Protein AF-A0A536DEQ5-F1 (afdb_monomer_lite)

Sequence (184 aa):
MQCADVAERLLVDDLRSDPELDQHVADCPRCTHTARKIAHLDAVLGSALVVAPPIELQQRLAQLAVGAARPPSVPWWSRLGQLNLADLLAQRPQMVAAQGIAAVLLALSSWQIFGLLSALHPVVGDVGYAMELVAASPAVVYLGGLQIDLQGLGLWSVVGVFGWLLSEDGLIGRRIASSGLRLP

Structure (mmCIF, N/CA/C/O backbone):
data_AF-A0A536DEQ5-F1
#
_entry.id   AF-A0A536DEQ5-F1
#
loop_
_atom_site.group_PDB
_atom_site.id
_atom_site.type_symbol
_atom_site.label_atom_id
_atom_site.label_alt_id
_atom_site.label_comp_id
_atom_site.label_asym_id
_atom_site.label_entity_id
_atom_site.label_seq_id
_atom_site.pdbx_PDB_ins_code
_atom_site.Cartn_x
_atom_site.Cartn_y
_atom_site.Cartn_z
_atom_site.occupancy
_atom_site.B_iso_or_equiv
_atom_site.auth_seq_id
_atom_site.auth_comp_id
_atom_site.auth_asym_id
_atom_site.auth_atom_id
_atom_site.pdbx_PDB_model_num
ATOM 1 N N . MET A 1 1 ? -17.626 16.508 22.626 1.00 79.69 1 MET A N 1
ATOM 2 C CA . MET A 1 1 ? -18.367 15.231 22.590 1.00 79.69 1 MET A CA 1
ATOM 3 C C . MET A 1 1 ? -19.129 15.071 23.897 1.00 79.69 1 MET A C 1
ATOM 5 O O . MET A 1 1 ? -18.511 15.273 24.942 1.00 79.69 1 MET A O 1
ATOM 9 N N . GLN A 1 2 ? -20.439 14.816 23.878 1.00 92.00 2 GLN A N 1
ATOM 10 C CA . GLN A 1 2 ? -21.191 14.576 25.116 1.00 92.00 2 GLN A CA 1
ATOM 11 C C . GLN A 1 2 ? -21.150 13.080 25.463 1.00 92.00 2 GLN A C 1
ATOM 13 O O . GLN A 1 2 ? -21.054 12.234 24.577 1.00 92.00 2 GLN A O 1
ATOM 18 N N . CYS A 1 3 ? -21.245 12.725 26.750 1.00 93.12 3 CYS A N 1
ATOM 19 C CA . CYS A 1 3 ? -21.207 11.315 27.164 1.00 93.12 3 CYS A CA 1
ATOM 20 C C . CYS A 1 3 ? -22.369 10.479 26.593 1.00 93.12 3 CYS A C 1
ATOM 22 O O . CYS A 1 3 ? -22.244 9.262 26.502 1.00 93.12 3 CYS A O 1
ATOM 24 N N . ALA A 1 4 ? -23.492 11.112 26.232 1.00 91.94 4 ALA A N 1
ATOM 25 C CA . ALA A 1 4 ? -24.613 10.435 25.582 1.00 91.94 4 ALA A CA 1
ATOM 26 C C . ALA A 1 4 ? -24.224 9.932 24.180 1.00 91.94 4 ALA A C 1
ATOM 28 O O . ALA A 1 4 ? -24.423 8.757 23.883 1.00 91.94 4 ALA A O 1
ATOM 29 N N . ASP A 1 5 ? -23.565 10.782 23.387 1.00 91.31 5 ASP A N 1
ATOM 30 C CA . ASP A 1 5 ? -23.103 10.459 22.030 1.00 91.31 5 ASP A CA 1
ATOM 31 C C . ASP A 1 5 ? -22.078 9.311 22.036 1.00 91.31 5 ASP A C 1
ATOM 33 O O . ASP A 1 5 ? -22.061 8.460 21.151 1.00 91.31 5 ASP A O 1
ATOM 37 N N . VAL A 1 6 ? -21.218 9.272 23.062 1.00 90.12 6 VAL A N 1
ATOM 38 C CA . VAL A 1 6 ? -20.193 8.228 23.237 1.00 90.12 6 VAL A CA 1
ATOM 39 C C . VAL A 1 6 ? -20.826 6.862 23.490 1.00 90.12 6 VAL A C 1
ATOM 41 O O . VAL A 1 6 ? -20.356 5.865 22.949 1.00 90.12 6 VAL A O 1
ATOM 44 N N . ALA A 1 7 ? -21.895 6.796 24.287 1.00 88.75 7 ALA A N 1
ATOM 45 C CA . ALA A 1 7 ? -22.574 5.535 24.572 1.00 88.75 7 ALA A CA 1
ATOM 46 C C . ALA A 1 7 ? -23.251 4.950 23.324 1.00 88.75 7 ALA A C 1
ATOM 48 O O . ALA A 1 7 ? -23.192 3.742 23.119 1.00 88.75 7 ALA A O 1
ATOM 49 N N . GLU A 1 8 ? -23.853 5.798 22.487 1.00 90.50 8 GLU A N 1
ATOM 50 C CA . GLU A 1 8 ? -24.451 5.375 21.218 1.00 90.50 8 GLU A CA 1
ATOM 51 C C . GLU A 1 8 ? -23.382 4.884 20.235 1.00 90.50 8 GLU A C 1
ATOM 53 O O . GLU A 1 8 ? -23.521 3.803 19.665 1.00 90.50 8 GLU A O 1
ATOM 58 N N . ARG A 1 9 ? -22.264 5.612 20.108 1.00 89.81 9 ARG A N 1
ATOM 59 C CA . ARG A 1 9 ? -21.145 5.198 19.246 1.00 89.81 9 ARG A CA 1
ATOM 60 C C . ARG A 1 9 ? -20.480 3.896 19.692 1.00 89.81 9 ARG A C 1
ATOM 62 O O . ARG A 1 9 ? -20.099 3.112 18.838 1.00 89.81 9 ARG A O 1
ATOM 69 N N . LEU A 1 10 ? -20.375 3.636 20.997 1.00 88.75 10 LEU A N 1
ATOM 70 C CA . LEU A 1 10 ? -19.819 2.380 21.524 1.00 88.75 10 LEU A CA 1
ATOM 71 C C . LEU A 1 10 ? -20.675 1.141 21.205 1.00 88.75 10 LEU A C 1
ATOM 73 O O . LEU A 1 10 ? -20.186 0.026 21.361 1.00 88.75 10 LEU A O 1
ATOM 77 N N . LEU A 1 11 ? -21.942 1.314 20.813 1.00 88.88 11 LEU A N 1
ATOM 78 C CA . LEU A 1 11 ? -22.844 0.212 20.453 1.00 88.88 11 LEU A CA 1
ATOM 79 C C . LEU A 1 11 ? -22.836 -0.109 18.954 1.00 88.88 11 LEU A C 1
ATOM 81 O O . LEU A 1 11 ? -23.329 -1.164 18.559 1.00 88.88 11 LEU A O 1
ATOM 85 N N . VAL A 1 12 ? -22.314 0.791 18.119 1.00 89.19 12 VAL A N 1
ATOM 86 C CA . VAL A 1 12 ? -22.210 0.582 16.676 1.00 89.19 12 VAL A CA 1
ATOM 87 C C . VAL A 1 12 ? -20.825 0.007 16.393 1.00 89.19 12 VAL A C 1
ATOM 89 O O . VAL A 1 12 ? -19.824 0.701 16.523 1.00 89.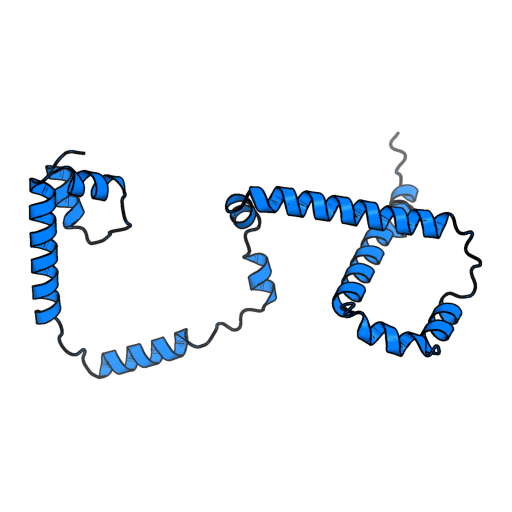19 12 VAL A O 1
ATOM 92 N N . ASP A 1 13 ? -20.781 -1.265 16.000 1.00 66.88 13 ASP A N 1
ATOM 93 C CA . ASP A 1 13 ? -19.567 -2.087 15.820 1.00 66.88 13 ASP A CA 1
ATOM 94 C C . ASP A 1 13 ? -18.646 -1.632 14.659 1.00 66.88 13 ASP A C 1
ATOM 96 O O . ASP A 1 13 ? -17.688 -2.301 14.285 1.00 66.88 13 ASP A O 1
ATOM 100 N N . ASP A 1 14 ? -18.908 -0.459 14.077 1.00 60.09 14 ASP A N 1
ATOM 101 C CA . ASP A 1 14 ? -18.116 0.136 12.998 1.00 60.09 14 ASP A CA 1
ATOM 102 C C . ASP A 1 14 ? -16.961 0.976 13.582 1.00 60.09 14 ASP A C 1
ATOM 104 O O . ASP A 1 14 ? -16.787 2.170 13.320 1.00 60.09 14 ASP A O 1
ATOM 108 N N . LEU A 1 15 ? -16.156 0.333 14.431 1.00 59.16 15 LEU A N 1
ATOM 109 C CA . LEU A 1 15 ? -14.958 0.898 15.053 1.00 59.16 15 LEU A CA 1
ATOM 110 C C . LEU A 1 15 ? -13.794 0.933 14.056 1.00 59.16 15 LEU A C 1
ATOM 112 O O . LEU A 1 15 ? -12.771 0.261 14.200 1.00 59.16 15 LEU A O 1
ATOM 116 N N . ARG A 1 16 ? -13.888 1.824 13.068 1.00 61.22 16 ARG A N 1
ATOM 117 C CA . ARG A 1 16 ? -12.667 2.539 12.683 1.00 61.22 16 ARG A CA 1
ATOM 118 C C . ARG A 1 16 ? -12.234 3.337 13.908 1.00 61.22 16 ARG A C 1
ATOM 120 O O . ARG A 1 16 ? -13.013 4.151 14.387 1.00 61.22 16 ARG A O 1
ATOM 127 N N . SER A 1 17 ? -11.029 3.072 14.413 1.00 76.56 17 SER A N 1
ATOM 128 C CA . SER A 1 17 ? -10.445 3.734 15.584 1.00 76.56 17 SER A CA 1
ATOM 129 C C . SER A 1 17 ? -10.558 5.257 15.456 1.00 76.56 17 SER A C 1
ATOM 131 O O . SER A 1 17 ? -9.793 5.879 14.717 1.00 76.56 17 SER A O 1
ATOM 133 N N . ASP A 1 18 ? -11.555 5.837 16.122 1.00 90.25 18 ASP A N 1
ATOM 134 C CA . ASP A 1 18 ? -11.778 7.277 16.199 1.00 90.25 18 ASP A CA 1
ATOM 135 C C . ASP A 1 18 ? -10.962 7.797 17.395 1.00 90.25 18 ASP A C 1
ATOM 137 O O . ASP A 1 18 ? -11.334 7.537 18.545 1.00 90.25 18 ASP A O 1
ATOM 141 N N . PRO A 1 19 ? -9.839 8.503 17.164 1.00 91.75 19 PRO A N 1
ATOM 142 C CA . PRO A 1 19 ? -8.945 8.916 18.240 1.00 91.75 19 PRO A CA 1
ATOM 143 C C . PRO A 1 19 ? -9.622 9.870 19.236 1.00 91.75 19 PRO A C 1
ATOM 145 O O . PRO A 1 19 ? -9.222 9.918 20.400 1.00 91.75 19 PRO A O 1
ATOM 148 N N . GLU A 1 20 ? -10.658 10.607 18.816 1.00 92.81 20 GLU A N 1
ATOM 149 C CA . GLU A 1 20 ? -11.409 11.499 19.708 1.00 92.81 20 GLU A CA 1
ATOM 150 C C . GLU A 1 20 ? -12.290 10.709 20.687 1.00 92.81 20 GLU A C 1
ATOM 152 O O . GLU A 1 20 ? -12.417 11.082 21.859 1.00 92.81 20 GLU A O 1
ATOM 157 N N . LEU A 1 21 ? -12.867 9.594 20.226 1.00 92.69 21 LEU A N 1
ATOM 158 C CA . LEU A 1 21 ? -13.649 8.683 21.062 1.00 92.69 21 LEU A CA 1
ATOM 159 C C . LEU A 1 21 ? -12.750 8.008 22.103 1.00 92.69 21 LEU A C 1
ATOM 161 O O . LEU A 1 21 ? -13.093 7.992 23.288 1.00 92.69 21 LEU A O 1
ATOM 165 N N . ASP A 1 22 ? -11.588 7.515 21.672 1.00 93.25 22 ASP A N 1
ATOM 166 C CA . ASP A 1 22 ? -10.609 6.863 22.547 1.00 93.25 22 ASP A CA 1
ATOM 167 C C . ASP A 1 22 ? -10.111 7.818 23.639 1.00 93.25 22 ASP A C 1
ATOM 169 O O . ASP A 1 22 ? -10.074 7.455 24.821 1.00 93.25 22 ASP A O 1
ATOM 173 N N . GLN A 1 23 ? -9.807 9.068 23.270 1.00 95.31 23 GLN A N 1
ATOM 174 C CA . GLN A 1 23 ? -9.398 10.092 24.228 1.00 95.31 23 GLN A CA 1
ATOM 175 C C . GLN A 1 23 ? -10.509 10.389 25.248 1.00 95.31 23 GLN A C 1
ATOM 177 O O . GLN A 1 23 ? -10.259 10.404 26.454 1.00 95.31 23 GLN A O 1
ATOM 182 N N . HIS A 1 24 ? -11.761 10.539 24.806 1.00 95.12 24 HIS A N 1
ATOM 183 C CA . HIS A 1 24 ? -12.875 10.787 25.724 1.00 95.12 24 HIS A CA 1
ATOM 184 C C . HIS A 1 24 ? -13.135 9.613 26.682 1.00 95.12 24 HIS A C 1
ATOM 186 O O . HIS A 1 24 ? -13.437 9.823 27.862 1.00 95.12 24 HIS A O 1
ATOM 192 N N . VAL A 1 25 ? -13.036 8.370 26.200 1.00 95.50 25 VAL A N 1
ATOM 193 C CA . VAL A 1 25 ? -13.202 7.167 27.032 1.00 95.50 25 VAL A CA 1
ATOM 194 C C . VAL A 1 25 ? -12.080 7.048 28.067 1.00 95.50 25 VAL A C 1
ATOM 196 O O . VAL A 1 25 ? -12.340 6.554 29.168 1.00 95.50 25 VAL A O 1
ATOM 199 N N . ALA A 1 26 ? -10.870 7.519 27.753 1.00 96.19 26 ALA A N 1
ATOM 200 C CA . ALA A 1 26 ? -9.758 7.584 28.699 1.00 96.19 26 ALA A CA 1
ATOM 201 C C . ALA A 1 26 ? -9.969 8.657 29.782 1.00 96.19 26 ALA A C 1
ATOM 203 O O . ALA A 1 26 ? -9.720 8.394 30.960 1.00 96.19 26 ALA A O 1
ATOM 204 N N . ASP A 1 27 ? -10.483 9.828 29.402 1.00 97.75 27 ASP A N 1
ATOM 205 C CA . ASP A 1 27 ? -10.629 10.975 30.306 1.00 97.75 27 ASP A CA 1
ATOM 206 C C . ASP A 1 27 ? -11.899 10.913 31.182 1.00 97.75 27 ASP A C 1
ATOM 208 O O . ASP A 1 27 ? -11.954 11.517 32.257 1.00 97.75 27 ASP A O 1
ATOM 212 N N . CYS A 1 28 ? -12.941 10.183 30.760 1.00 97.69 28 CYS A N 1
ATOM 213 C CA . CYS A 1 28 ? -14.223 10.119 31.469 1.00 97.69 28 CYS A CA 1
ATOM 214 C C . CYS A 1 28 ? -14.460 8.759 32.166 1.00 97.69 28 CYS A C 1
ATOM 216 O O . CYS A 1 28 ? -14.810 7.782 31.495 1.00 97.69 28 CYS A O 1
ATOM 218 N N . PRO A 1 29 ? -14.439 8.678 33.517 1.00 97.31 29 PRO A N 1
ATOM 219 C CA . PRO A 1 29 ? -14.537 7.403 34.243 1.00 97.31 29 PRO A CA 1
ATOM 220 C C . PRO A 1 29 ? -15.869 6.667 34.025 1.00 97.31 29 PRO A C 1
ATOM 222 O O . PRO A 1 29 ? -15.927 5.434 34.069 1.00 97.31 29 PRO A O 1
ATOM 225 N N . ARG A 1 30 ? -16.957 7.405 33.762 1.00 96.69 30 ARG A N 1
ATOM 226 C CA . ARG A 1 30 ? -18.275 6.823 33.462 1.00 96.69 30 ARG A CA 1
ATOM 227 C C . ARG A 1 30 ? -18.285 6.130 32.095 1.00 96.69 30 ARG A C 1
ATOM 229 O O . ARG A 1 30 ? -18.849 5.039 31.974 1.00 96.69 30 ARG A O 1
ATOM 236 N N . CYS A 1 31 ? -17.641 6.731 31.095 1.00 96.00 31 CYS A N 1
ATOM 237 C CA . CYS A 1 31 ? -17.491 6.145 29.763 1.00 96.00 31 CYS A CA 1
ATOM 238 C C . CYS A 1 31 ? -16.550 4.934 29.811 1.00 96.00 31 CYS A C 1
ATOM 240 O O . CYS A 1 31 ? -16.923 3.876 29.307 1.00 96.00 31 CYS A O 1
ATOM 242 N N . THR A 1 32 ? -15.421 5.018 30.529 1.00 96.44 32 THR A N 1
ATOM 243 C CA . THR A 1 32 ? -14.505 3.877 30.728 1.00 96.44 32 THR A CA 1
ATOM 244 C C . THR A 1 32 ? -15.214 2.666 31.337 1.00 96.44 32 THR A C 1
ATOM 246 O O . THR A 1 32 ? -15.047 1.532 30.889 1.00 96.44 32 THR A O 1
ATOM 249 N N . HIS A 1 33 ? -16.031 2.885 32.369 1.00 96.50 33 HIS A N 1
ATOM 250 C CA . HIS A 1 33 ? -16.774 1.810 33.021 1.00 96.50 33 HIS A CA 1
ATOM 251 C C . HIS A 1 33 ? -17.826 1.181 32.090 1.00 96.50 33 HIS A C 1
ATOM 253 O O . HIS A 1 33 ? -18.015 -0.036 32.105 1.00 96.50 33 HIS A O 1
ATOM 259 N N . THR A 1 34 ? -18.487 1.989 31.258 1.00 94.88 34 THR A N 1
ATOM 260 C CA . THR A 1 34 ? -19.466 1.501 30.272 1.00 94.88 34 THR A CA 1
ATOM 261 C C . THR A 1 34 ? -18.782 0.683 29.176 1.00 94.88 34 THR A C 1
ATOM 263 O O . THR A 1 34 ? -19.208 -0.439 28.917 1.00 94.88 34 THR A O 1
ATOM 266 N N . ALA A 1 35 ? -17.666 1.173 28.627 1.00 94.12 35 ALA A N 1
ATOM 267 C CA . ALA A 1 35 ? -16.859 0.449 27.646 1.00 94.12 35 ALA A CA 1
ATOM 268 C C . ALA A 1 35 ? -16.381 -0.912 28.186 1.00 94.12 35 ALA A C 1
ATOM 270 O O . ALA A 1 35 ? -16.517 -1.928 27.510 1.00 94.12 35 ALA A O 1
ATOM 271 N N . ARG A 1 36 ? -15.924 -0.976 29.448 1.00 95.31 36 ARG A N 1
ATOM 272 C CA . ARG A 1 36 ? -15.552 -2.251 30.096 1.00 95.31 36 ARG A CA 1
ATOM 273 C C . ARG A 1 36 ? -16.721 -3.229 30.209 1.00 95.31 36 ARG A C 1
ATOM 275 O O . ARG A 1 36 ? -16.521 -4.427 30.039 1.00 95.31 36 ARG A O 1
ATOM 282 N N . LYS A 1 37 ? -17.931 -2.744 30.508 1.00 95.69 37 LYS A N 1
ATOM 283 C CA . LYS A 1 37 ? -19.130 -3.594 30.581 1.00 95.69 37 LYS A CA 1
ATOM 284 C C . LYS A 1 37 ? -19.524 -4.146 29.217 1.00 95.69 37 LYS A C 1
ATOM 286 O O . LYS A 1 37 ? -19.855 -5.323 29.141 1.00 95.69 37 LYS A O 1
ATOM 291 N N . ILE A 1 38 ? -19.466 -3.321 28.172 1.00 93.31 38 ILE A N 1
ATOM 292 C CA . ILE A 1 38 ? -19.740 -3.750 26.795 1.00 93.31 38 ILE A CA 1
ATOM 293 C C . ILE A 1 38 ? -18.706 -4.794 26.367 1.00 93.31 38 ILE A C 1
ATOM 295 O O . ILE A 1 38 ? -19.096 -5.885 25.975 1.00 93.31 38 ILE A O 1
ATOM 299 N N . ALA A 1 39 ? -17.412 -4.531 26.566 1.00 91.38 39 ALA A N 1
ATOM 300 C CA . ALA A 1 39 ? -16.350 -5.489 26.251 1.00 91.38 39 ALA A CA 1
ATOM 301 C C . ALA A 1 39 ? -16.496 -6.816 27.020 1.00 91.38 39 ALA A C 1
ATOM 303 O O . ALA A 1 39 ? -16.239 -7.890 26.483 1.00 91.38 39 ALA A O 1
ATOM 304 N N . HIS A 1 40 ? -16.935 -6.767 28.282 1.00 94.56 40 HIS A N 1
ATOM 305 C CA . HIS A 1 40 ? -17.212 -7.977 29.053 1.00 94.56 40 HIS A CA 1
ATOM 306 C C . HIS A 1 40 ? -18.426 -8.749 28.515 1.00 94.56 40 HIS A C 1
ATOM 308 O O . HIS A 1 40 ? -18.368 -9.973 28.417 1.00 94.56 40 HIS A O 1
ATOM 314 N N . LEU A 1 41 ? -19.509 -8.052 28.154 1.00 93.44 41 LEU A N 1
ATOM 315 C CA . LEU A 1 41 ? -20.684 -8.666 27.530 1.00 93.44 41 LEU A CA 1
ATOM 316 C C . LEU A 1 41 ? -20.331 -9.307 26.190 1.00 93.44 41 LEU A C 1
ATOM 318 O O . LEU A 1 41 ? -20.738 -10.438 25.954 1.00 93.44 41 LEU A O 1
ATOM 322 N N . ASP A 1 42 ? -19.547 -8.624 25.362 1.00 90.75 42 ASP A N 1
ATOM 323 C CA . ASP A 1 42 ? -19.093 -9.133 24.071 1.00 90.75 42 ASP A CA 1
ATOM 324 C C . ASP A 1 42 ? -18.217 -10.384 24.233 1.00 90.75 42 ASP A C 1
ATOM 326 O O . ASP A 1 42 ? -18.444 -11.394 23.576 1.00 90.75 42 ASP A O 1
ATOM 330 N N . ALA A 1 43 ? -17.313 -10.408 25.218 1.00 90.94 43 ALA A N 1
ATOM 331 C CA . ALA A 1 43 ? -16.535 -11.608 25.530 1.00 90.94 43 ALA A CA 1
ATOM 332 C C . ALA A 1 43 ? -17.416 -12.801 25.963 1.00 90.94 43 ALA A C 1
ATOM 334 O O . ALA A 1 43 ? -17.184 -13.940 25.545 1.00 90.94 43 ALA A O 1
ATOM 335 N N . VAL A 1 44 ? -18.440 -12.557 26.791 1.00 94.25 44 VAL A N 1
ATOM 336 C CA . VAL A 1 44 ? -19.370 -13.605 27.248 1.00 94.25 44 VAL A CA 1
ATOM 337 C C . VAL A 1 44 ? -20.238 -14.098 26.089 1.00 94.25 44 VAL A C 1
ATOM 339 O O . VAL A 1 44 ? -20.342 -15.310 25.879 1.00 94.25 44 VAL A O 1
ATOM 342 N N . LEU A 1 45 ? -20.818 -13.181 25.312 1.00 90.88 45 LEU A N 1
ATOM 343 C CA . LEU A 1 45 ? -21.638 -13.500 24.143 1.00 90.88 45 LEU A CA 1
ATOM 344 C C . LEU A 1 45 ? -20.821 -14.223 23.078 1.00 90.88 45 LEU A C 1
ATOM 346 O O . LEU A 1 45 ? -21.266 -15.256 22.589 1.00 90.88 45 LEU A O 1
ATOM 350 N N . GLY A 1 46 ? -19.609 -13.754 22.791 1.00 87.25 46 GLY A N 1
ATOM 351 C CA . GLY A 1 46 ? -18.675 -14.394 21.875 1.00 87.25 46 GLY A CA 1
ATOM 352 C C . GLY A 1 46 ? -18.426 -15.850 22.251 1.00 87.25 46 GLY A C 1
ATOM 353 O O . GLY A 1 46 ? -18.528 -16.715 21.392 1.00 87.25 46 GLY A O 1
ATOM 354 N N . SER A 1 47 ? -18.206 -16.147 23.538 1.00 84.38 47 SER A N 1
ATOM 355 C CA . SER A 1 47 ? -18.008 -17.526 24.016 1.00 84.38 47 SER A CA 1
ATOM 356 C C . SER A 1 47 ? -19.267 -18.402 23.940 1.00 84.38 47 SER A C 1
ATOM 358 O O . SER A 1 47 ? -19.167 -19.600 23.677 1.00 84.38 47 SER A O 1
ATOM 360 N N . ALA A 1 48 ? -20.450 -17.813 24.133 1.00 86.50 48 ALA A N 1
ATOM 361 C CA . ALA A 1 48 ? -21.732 -18.515 24.077 1.00 86.50 48 ALA A CA 1
ATOM 362 C C . ALA A 1 48 ? -22.227 -18.738 22.637 1.00 86.50 48 ALA A C 1
ATOM 364 O O . ALA A 1 48 ? -22.946 -19.700 22.370 1.00 86.50 48 ALA A O 1
ATOM 365 N N . LEU A 1 49 ? -21.842 -17.858 21.711 1.00 81.81 49 LEU A N 1
ATOM 366 C CA . LEU A 1 49 ? -22.253 -17.869 20.307 1.00 81.81 49 LEU A CA 1
ATOM 367 C C . LEU A 1 49 ? -21.276 -18.618 19.395 1.00 81.81 49 LEU A C 1
ATOM 369 O O . LEU A 1 49 ? -21.513 -18.669 18.187 1.00 81.81 49 LEU A O 1
ATOM 373 N N . VAL A 1 50 ? -20.226 -19.255 19.936 1.00 76.12 50 VAL A N 1
ATOM 374 C CA . VAL A 1 50 ? -19.396 -20.203 19.172 1.00 76.12 50 VAL A CA 1
ATOM 375 C C . VAL A 1 50 ? -20.184 -21.491 18.929 1.00 76.12 50 VAL A C 1
ATOM 377 O O . VAL A 1 50 ? -19.913 -22.556 19.480 1.00 76.12 50 VAL A O 1
ATOM 380 N N . VAL A 1 51 ? -21.197 -21.395 18.079 1.00 80.69 51 VAL A N 1
ATOM 381 C CA . VAL A 1 51 ? -21.837 -22.554 17.477 1.00 80.69 51 VAL A CA 1
ATOM 382 C C . VAL A 1 51 ? -20.920 -23.007 16.354 1.00 80.69 51 VAL A C 1
ATOM 384 O O . VAL A 1 51 ? -20.594 -22.225 15.459 1.00 80.69 51 VAL A O 1
ATOM 387 N N . ALA A 1 52 ? -20.485 -24.268 16.403 1.00 81.38 52 ALA A N 1
ATOM 388 C CA . ALA A 1 52 ? -19.731 -24.853 15.305 1.00 81.38 52 ALA A CA 1
ATOM 389 C C . ALA A 1 52 ? -20.534 -24.654 14.005 1.00 81.38 52 ALA A C 1
ATOM 391 O O . ALA A 1 52 ? -21.675 -25.124 13.926 1.00 81.38 52 ALA A O 1
ATOM 392 N N . PRO A 1 53 ? -19.992 -23.939 13.000 1.00 80.38 53 PRO A N 1
ATOM 393 C CA . PRO A 1 53 ? -20.728 -23.685 11.773 1.00 80.38 53 PRO A CA 1
ATOM 394 C C . PRO A 1 53 ? -21.041 -25.024 11.097 1.00 80.38 53 PRO A C 1
ATOM 396 O O . PRO A 1 53 ? -20.203 -25.933 11.151 1.00 80.38 53 PRO A O 1
ATOM 399 N N . PRO A 1 54 ? -22.215 -25.179 10.461 1.00 91.50 54 PRO A N 1
ATOM 400 C CA . PRO A 1 54 ? -22.587 -26.435 9.825 1.00 91.50 54 PRO A CA 1
ATOM 401 C C . PRO A 1 54 ? -21.544 -26.836 8.771 1.00 91.50 54 PRO A C 1
ATOM 403 O O . PRO A 1 54 ? -20.946 -25.983 8.111 1.00 91.50 54 PRO A O 1
ATOM 406 N N . ILE A 1 55 ? -21.330 -28.145 8.611 1.00 92.31 55 ILE A N 1
ATOM 407 C CA . ILE A 1 55 ? -20.276 -28.726 7.755 1.00 92.31 55 ILE A CA 1
ATOM 408 C C . ILE A 1 55 ? -20.305 -28.173 6.323 1.00 92.31 55 ILE A C 1
ATOM 410 O O . ILE A 1 55 ? -19.258 -27.924 5.729 1.00 92.31 55 ILE A O 1
ATOM 414 N N . GLU A 1 56 ? -21.491 -27.901 5.788 1.00 94.38 56 GLU A N 1
ATOM 415 C CA . GLU A 1 56 ? -21.673 -27.330 4.451 1.00 94.38 56 GLU A CA 1
ATOM 416 C C . GLU A 1 56 ? -21.080 -25.916 4.327 1.00 94.38 56 GLU A C 1
ATOM 418 O O . GLU A 1 56 ? -20.460 -25.580 3.315 1.00 94.38 56 GLU A O 1
ATOM 423 N N . LEU A 1 57 ? -21.214 -25.089 5.370 1.00 90.75 57 LEU A N 1
ATOM 424 C CA . LEU A 1 57 ? -20.624 -23.749 5.415 1.00 90.75 57 LEU A CA 1
ATOM 425 C C . LEU A 1 57 ? -19.102 -23.817 5.542 1.00 90.75 57 LEU A C 1
ATOM 427 O O . LEU A 1 57 ? -18.404 -23.059 4.870 1.00 90.75 57 LEU A O 1
ATOM 431 N N . GLN A 1 58 ? -18.585 -24.755 6.339 1.00 91.56 58 GLN A N 1
ATOM 432 C CA . GLN A 1 58 ? -17.141 -24.975 6.456 1.00 91.56 58 GLN A CA 1
ATOM 433 C C . GLN A 1 58 ? -16.528 -25.369 5.107 1.00 91.56 58 GLN A C 1
ATOM 435 O O . GLN A 1 58 ? -15.493 -24.830 4.717 1.00 91.56 58 GLN A O 1
ATOM 440 N N . GLN A 1 59 ? -17.198 -26.245 4.352 1.00 94.00 59 GLN A N 1
ATOM 441 C CA . GLN A 1 59 ? -16.751 -26.642 3.016 1.00 94.00 59 GLN A CA 1
ATOM 442 C C . GLN A 1 59 ? -16.769 -25.472 2.024 1.00 94.00 59 GLN A C 1
ATOM 444 O O . GLN A 1 59 ? -15.807 -25.296 1.273 1.00 94.00 59 GLN A O 1
ATOM 449 N N . ARG A 1 60 ? -17.814 -24.631 2.040 1.00 93.56 60 ARG A N 1
ATOM 450 C CA . ARG A 1 60 ? -17.877 -23.432 1.183 1.00 93.56 60 ARG A CA 1
ATOM 451 C C . ARG A 1 60 ? -16.788 -22.416 1.526 1.00 93.56 60 ARG A C 1
ATOM 453 O O . ARG A 1 60 ? -16.151 -21.883 0.619 1.00 93.56 60 ARG A O 1
ATOM 460 N N . LEU A 1 61 ? -16.532 -22.176 2.812 1.00 91.62 61 LEU A N 1
ATOM 461 C CA . LEU A 1 61 ? -15.458 -21.283 3.255 1.00 91.62 61 LEU A CA 1
ATOM 462 C C . LEU A 1 61 ? -14.077 -21.825 2.880 1.00 91.62 61 LEU A C 1
ATOM 464 O O . LEU A 1 61 ? -13.239 -21.061 2.409 1.00 91.62 61 LEU A O 1
ATOM 468 N N . ALA A 1 62 ? -13.852 -23.134 3.010 1.00 90.06 62 ALA A N 1
ATOM 469 C CA . ALA A 1 62 ? -12.608 -23.762 2.574 1.00 90.06 62 ALA A CA 1
ATOM 470 C C . ALA A 1 62 ? -12.391 -23.600 1.059 1.00 90.06 62 ALA A C 1
ATOM 472 O O . ALA A 1 62 ? -11.289 -23.262 0.628 1.00 90.06 62 ALA A O 1
ATOM 473 N N . GLN A 1 63 ? -13.439 -23.763 0.244 1.00 92.38 63 GLN A N 1
ATOM 474 C CA . GLN A 1 63 ? -13.360 -23.527 -1.203 1.00 92.38 63 GLN A CA 1
ATOM 475 C C . GLN A 1 63 ? -13.039 -22.064 -1.538 1.00 92.38 63 GLN A C 1
ATOM 477 O O . GLN A 1 63 ? -12.198 -21.804 -2.400 1.00 92.38 63 GLN A O 1
ATOM 482 N N . LEU A 1 64 ? -13.655 -21.108 -0.836 1.00 90.31 64 LEU A N 1
ATOM 483 C CA . LEU A 1 64 ? -13.365 -19.681 -1.009 1.00 90.31 64 LEU A CA 1
ATOM 484 C C . LEU A 1 64 ? -11.942 -19.323 -0.571 1.00 90.31 64 LEU A C 1
ATOM 486 O O . LEU A 1 64 ? -11.262 -18.586 -1.279 1.00 90.31 64 LEU A O 1
ATOM 490 N N . ALA A 1 65 ? -11.465 -19.876 0.545 1.00 88.38 65 ALA A N 1
ATOM 491 C CA . ALA A 1 65 ? -10.107 -19.656 1.033 1.00 88.38 65 ALA A CA 1
ATOM 492 C C . ALA A 1 65 ? -9.060 -20.186 0.042 1.00 88.38 65 ALA A C 1
ATOM 494 O O . ALA A 1 65 ? -8.088 -19.494 -0.249 1.00 88.38 65 ALA A O 1
ATOM 495 N N . VAL A 1 66 ? -9.286 -21.366 -0.547 1.00 89.50 66 VAL A N 1
ATOM 496 C CA . VAL A 1 66 ? -8.426 -21.912 -1.613 1.00 89.50 66 VAL A CA 1
ATOM 497 C C . VAL A 1 66 ? -8.481 -21.040 -2.874 1.00 89.50 66 VAL A C 1
ATOM 499 O O . VAL A 1 66 ? -7.454 -20.828 -3.520 1.00 89.50 66 VAL A O 1
ATOM 502 N N . GLY A 1 67 ? -9.653 -20.496 -3.211 1.00 83.25 67 GLY A N 1
ATOM 503 C CA . GLY A 1 67 ? -9.813 -19.544 -4.311 1.00 83.25 67 GLY A CA 1
ATOM 504 C C . GLY A 1 67 ? -9.062 -18.227 -4.088 1.00 83.25 67 GLY A C 1
ATOM 505 O O . GLY A 1 67 ? -8.389 -17.754 -4.999 1.00 83.25 67 GLY A O 1
ATOM 506 N N . ALA A 1 68 ? -9.126 -17.669 -2.877 1.00 80.06 68 ALA A N 1
ATOM 507 C CA . ALA A 1 68 ? -8.470 -16.415 -2.502 1.00 80.06 68 ALA A CA 1
ATOM 508 C C . ALA A 1 68 ? -6.953 -16.563 -2.296 1.00 80.06 68 ALA A C 1
ATOM 510 O O . ALA A 1 68 ? -6.194 -15.641 -2.586 1.00 80.06 68 ALA A O 1
ATOM 511 N N . ALA A 1 69 ? -6.497 -17.730 -1.830 1.00 76.94 69 ALA A N 1
ATOM 512 C CA . ALA A 1 69 ? -5.078 -18.046 -1.683 1.00 76.94 69 ALA A CA 1
ATOM 513 C C . ALA A 1 69 ? -4.373 -18.244 -3.030 1.00 76.94 69 ALA A C 1
ATOM 515 O O . ALA A 1 69 ? -3.143 -18.259 -3.082 1.00 76.94 69 ALA A O 1
ATOM 516 N N . ARG A 1 70 ? -5.126 -18.394 -4.127 1.00 76.56 70 ARG A N 1
ATOM 517 C CA . ARG A 1 70 ? -4.554 -18.403 -5.467 1.00 76.56 70 ARG A CA 1
ATOM 518 C C . ARG A 1 70 ? -4.118 -16.966 -5.771 1.00 76.56 70 ARG A C 1
ATOM 520 O O . ARG A 1 70 ? -4.989 -16.115 -5.953 1.00 76.56 70 ARG A O 1
ATOM 527 N N . PRO A 1 71 ? -2.803 -16.663 -5.793 1.00 64.50 71 PRO A N 1
ATOM 528 C CA . PRO A 1 71 ? -2.358 -15.308 -6.057 1.00 64.50 71 PRO A CA 1
ATOM 529 C C . PRO A 1 71 ? -2.938 -14.916 -7.413 1.00 64.50 71 PRO A C 1
ATOM 531 O O . PRO A 1 71 ? -2.775 -15.682 -8.372 1.00 64.50 71 PRO A O 1
ATOM 534 N N . PRO A 1 72 ? -3.657 -13.784 -7.512 1.00 66.31 72 PRO A N 1
ATOM 535 C CA . PRO A 1 72 ? -4.127 -13.329 -8.801 1.00 66.31 72 PRO A CA 1
ATOM 536 C C . PRO A 1 72 ? -2.898 -13.270 -9.704 1.00 66.31 72 PRO A C 1
ATOM 538 O O . PRO A 1 72 ? -1.875 -12.688 -9.330 1.00 66.31 72 PRO A O 1
ATOM 541 N N . SER A 1 73 ? -2.970 -13.926 -10.862 1.00 72.38 73 SER A N 1
ATOM 542 C CA . SER A 1 73 ? -1.946 -13.850 -11.901 1.00 72.38 73 SER A CA 1
ATOM 543 C C . SER A 1 73 ? -2.031 -12.472 -12.553 1.00 72.38 73 SER A C 1
ATOM 545 O O . SER A 1 73 ? -2.330 -12.330 -13.737 1.00 72.38 73 SER A O 1
ATOM 547 N N . VAL A 1 74 ? -1.869 -11.432 -11.744 1.00 73.81 74 VAL A N 1
ATOM 548 C CA . VAL A 1 74 ? -1.719 -10.077 -12.224 1.00 73.81 74 VAL A CA 1
ATOM 549 C C . VAL A 1 74 ? -0.311 -9.971 -12.800 1.00 73.81 74 VAL A C 1
ATOM 551 O O . VAL A 1 74 ? 0.653 -10.356 -12.127 1.00 73.81 74 VAL A O 1
ATOM 554 N N . PRO A 1 75 ? -0.175 -9.485 -14.043 1.00 79.75 75 PRO A N 1
ATOM 555 C CA . PRO A 1 75 ? 1.125 -9.214 -14.633 1.00 79.75 75 PRO A CA 1
ATOM 556 C C . PRO A 1 75 ? 1.942 -8.350 -13.664 1.00 79.75 75 PRO A C 1
ATOM 558 O O . PRO A 1 75 ? 1.436 -7.350 -13.168 1.00 79.75 75 PRO A O 1
ATOM 561 N N . TRP A 1 76 ? 3.201 -8.696 -13.391 1.00 81.19 76 TRP A N 1
ATOM 562 C CA . TRP A 1 76 ? 4.039 -7.957 -12.428 1.00 81.19 76 TRP A CA 1
ATOM 563 C C . TRP A 1 76 ? 4.115 -6.442 -12.722 1.00 81.19 76 TRP A C 1
ATOM 565 O O . TRP A 1 76 ? 4.185 -5.629 -11.805 1.00 81.19 76 TRP A O 1
ATOM 575 N N . TRP A 1 77 ? 3.989 -6.063 -13.994 1.00 77.62 77 TRP A N 1
ATOM 576 C CA . TRP A 1 77 ? 3.892 -4.693 -14.501 1.00 77.62 77 TRP A CA 1
ATOM 577 C C . TRP A 1 77 ? 2.690 -3.904 -13.950 1.00 77.62 77 TRP A C 1
ATOM 579 O O . TRP A 1 77 ? 2.801 -2.701 -13.727 1.00 77.62 77 TRP A O 1
ATOM 589 N N . SER A 1 78 ? 1.548 -4.550 -13.675 1.00 77.50 78 SER A N 1
ATOM 590 C CA . SER A 1 78 ? 0.381 -3.860 -13.098 1.00 77.50 78 SER A CA 1
ATOM 591 C C . SER A 1 78 ? 0.626 -3.447 -11.645 1.00 77.50 78 SER A C 1
ATOM 593 O O . SER A 1 78 ? 0.021 -2.496 -11.157 1.00 77.50 78 SER A O 1
ATOM 595 N N . ARG A 1 79 ? 1.555 -4.131 -10.965 1.00 71.06 79 ARG A N 1
ATOM 596 C CA . ARG A 1 79 ? 1.985 -3.813 -9.601 1.00 71.06 79 ARG A CA 1
ATOM 597 C C . ARG A 1 79 ? 2.889 -2.571 -9.559 1.00 71.06 79 ARG A C 1
ATOM 599 O O . ARG A 1 79 ? 2.869 -1.855 -8.568 1.00 71.06 79 ARG A O 1
ATOM 606 N N . LEU A 1 80 ? 3.617 -2.277 -10.640 1.00 73.69 80 LEU A N 1
ATOM 607 C CA . LEU A 1 80 ? 4.393 -1.0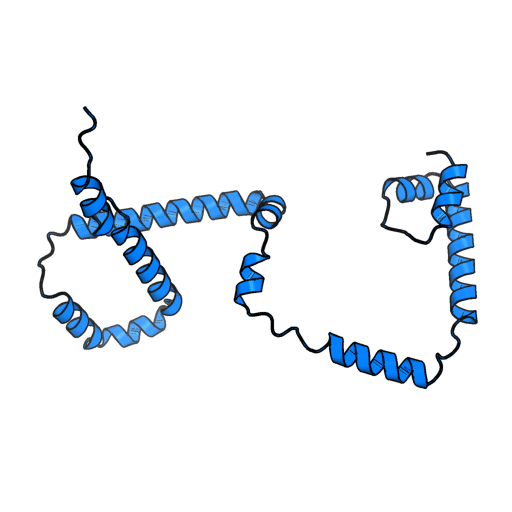36 -10.788 1.00 73.69 80 LEU A CA 1
ATOM 608 C C . LEU A 1 80 ? 3.498 0.183 -11.041 1.00 73.69 80 LEU A C 1
ATOM 610 O O . LEU A 1 80 ? 3.778 1.252 -10.512 1.00 73.69 80 LEU A O 1
ATOM 614 N N . GLY A 1 81 ? 2.399 0.019 -11.785 1.00 73.38 81 GLY A N 1
ATOM 615 C CA . GLY A 1 81 ? 1.444 1.104 -12.044 1.00 73.38 81 GLY A CA 1
ATOM 616 C C . GLY A 1 81 ? 0.600 1.512 -10.829 1.00 73.38 81 GLY A C 1
ATOM 617 O O . GLY A 1 81 ? 0.120 2.638 -10.775 1.00 73.38 81 GLY A O 1
ATOM 618 N N . GLN A 1 82 ? 0.430 0.617 -9.848 1.00 71.38 82 GLN A N 1
ATOM 619 C CA . GLN A 1 82 ? -0.302 0.891 -8.601 1.00 71.38 82 GLN A CA 1
ATOM 620 C C . GLN A 1 82 ? 0.567 1.465 -7.479 1.00 71.38 82 GLN A C 1
ATOM 622 O O . GLN A 1 82 ? 0.031 1.868 -6.446 1.00 71.38 82 GLN A O 1
ATOM 627 N N . LEU A 1 83 ? 1.891 1.525 -7.654 1.00 71.00 83 LEU A N 1
ATOM 628 C CA . LEU A 1 83 ? 2.739 2.294 -6.753 1.00 71.00 83 LEU A CA 1
ATOM 629 C C . LEU A 1 83 ? 2.467 3.768 -7.020 1.00 71.00 83 LEU A C 1
ATOM 631 O O . LEU A 1 83 ? 3.054 4.383 -7.909 1.00 71.00 83 LEU A O 1
ATOM 635 N N . ASN A 1 84 ? 1.529 4.311 -6.253 1.00 71.38 84 ASN A N 1
ATOM 636 C CA . ASN A 1 84 ? 1.186 5.715 -6.263 1.00 71.38 84 ASN A CA 1
ATOM 637 C C . ASN A 1 84 ? 2.406 6.483 -5.738 1.00 71.38 84 ASN A C 1
ATOM 639 O O . ASN A 1 84 ? 2.580 6.674 -4.535 1.00 71.38 84 ASN A O 1
ATOM 643 N N . LEU A 1 85 ? 3.309 6.848 -6.653 1.00 69.25 85 LEU A N 1
ATOM 644 C CA . LEU A 1 85 ? 4.565 7.539 -6.352 1.00 69.25 85 LEU A CA 1
ATOM 645 C C . LEU A 1 85 ? 4.312 8.775 -5.483 1.00 69.25 85 LEU A C 1
ATOM 647 O O . LEU A 1 85 ? 5.118 9.071 -4.612 1.00 69.25 85 LEU A O 1
ATOM 651 N N . ALA A 1 86 ? 3.161 9.429 -5.657 1.00 69.81 86 ALA A N 1
ATOM 652 C CA . ALA A 1 86 ? 2.712 10.539 -4.828 1.00 69.81 86 ALA A CA 1
ATOM 653 C C . ALA A 1 86 ? 2.543 10.166 -3.340 1.00 69.81 86 ALA A C 1
ATOM 655 O O . ALA A 1 86 ? 3.077 10.873 -2.488 1.00 69.81 86 ALA A O 1
ATOM 656 N N . ASP A 1 87 ? 1.881 9.049 -3.013 1.00 77.94 87 ASP A N 1
ATOM 657 C CA . ASP A 1 87 ? 1.712 8.596 -1.620 1.00 77.94 87 ASP A CA 1
ATOM 658 C C . ASP A 1 87 ? 3.049 8.165 -1.006 1.00 77.94 87 ASP A C 1
ATOM 660 O O . ASP A 1 87 ? 3.348 8.460 0.153 1.00 77.94 87 ASP A O 1
ATOM 664 N N . LEU A 1 88 ? 3.894 7.512 -1.806 1.00 71.44 88 LEU A N 1
ATOM 665 C CA . LEU A 1 88 ? 5.204 7.032 -1.367 1.00 71.44 88 LEU A CA 1
ATOM 666 C C . LEU A 1 88 ? 6.173 8.200 -1.096 1.00 71.44 88 LEU A C 1
ATOM 668 O O . LEU A 1 88 ? 6.934 8.167 -0.127 1.00 71.44 88 LEU A O 1
ATOM 672 N N . LEU A 1 89 ? 6.090 9.265 -1.902 1.00 66.69 89 LEU A N 1
ATOM 673 C CA . LEU A 1 89 ? 6.807 10.527 -1.692 1.00 66.69 89 LEU A CA 1
ATOM 674 C C . LEU A 1 89 ? 6.253 11.306 -0.486 1.00 66.69 89 LEU A C 1
ATOM 676 O O . LEU A 1 89 ? 7.036 11.886 0.269 1.00 66.69 89 LEU A O 1
ATOM 680 N N . ALA A 1 90 ? 4.935 11.280 -0.259 1.00 73.69 90 ALA A N 1
ATOM 681 C CA . ALA A 1 90 ? 4.301 11.947 0.881 1.00 73.69 90 ALA A CA 1
ATOM 682 C C . ALA A 1 90 ? 4.687 11.309 2.228 1.00 73.69 90 ALA A C 1
ATOM 684 O O . ALA A 1 90 ? 4.846 12.012 3.226 1.00 73.69 90 ALA A O 1
ATOM 685 N N . GLN A 1 91 ? 4.893 9.989 2.266 1.00 82.31 91 GLN A N 1
ATOM 686 C CA . GLN A 1 91 ? 5.198 9.268 3.506 1.00 82.31 91 GLN A CA 1
ATOM 687 C C . GLN A 1 91 ? 6.646 9.413 3.996 1.00 82.31 91 GLN A C 1
ATOM 689 O O . GLN A 1 91 ? 6.907 9.153 5.173 1.00 82.31 91 GLN A O 1
ATOM 694 N N . ARG A 1 92 ? 7.605 9.811 3.145 1.00 66.12 92 ARG A N 1
ATOM 695 C CA . ARG A 1 92 ? 9.028 9.924 3.534 1.00 66.12 92 ARG A CA 1
ATOM 696 C C . ARG A 1 92 ? 9.743 11.135 2.918 1.00 66.12 92 ARG A C 1
ATOM 698 O O . ARG A 1 92 ? 10.707 10.950 2.172 1.00 66.12 92 ARG A O 1
ATOM 705 N N . PRO A 1 93 ? 9.386 12.375 3.304 1.00 65.12 93 PRO A N 1
ATOM 706 C CA . PRO A 1 93 ? 9.934 13.599 2.700 1.00 65.12 93 PRO A CA 1
ATOM 707 C C . PRO A 1 93 ? 11.468 13.698 2.797 1.00 65.12 93 PRO A C 1
ATOM 709 O O . PRO A 1 93 ? 12.138 14.177 1.887 1.00 65.12 93 PRO A O 1
ATOM 712 N N . GLN A 1 94 ? 12.043 13.165 3.874 1.00 72.44 94 GLN A N 1
ATOM 713 C CA . GLN A 1 94 ? 13.486 13.156 4.123 1.00 72.44 94 GLN A CA 1
ATOM 714 C C . GLN A 1 94 ? 14.281 12.187 3.226 1.00 72.44 94 GLN A C 1
ATOM 716 O O . GLN A 1 94 ? 15.445 12.452 2.933 1.00 72.44 94 GLN A O 1
ATOM 721 N N . MET A 1 95 ? 13.664 11.114 2.715 1.00 68.31 95 MET A N 1
ATOM 722 C CA . MET A 1 95 ? 14.310 10.250 1.712 1.00 68.31 95 MET A CA 1
ATOM 723 C C . MET A 1 95 ? 14.283 10.878 0.314 1.00 68.31 95 MET A C 1
ATOM 725 O O . MET A 1 95 ? 15.231 10.687 -0.445 1.00 68.31 95 MET A O 1
ATOM 729 N N . VAL A 1 96 ? 13.260 11.682 -0.001 1.00 64.25 96 VAL A N 1
ATOM 730 C CA . VAL A 1 96 ? 13.116 12.351 -1.307 1.00 64.25 96 VAL A CA 1
ATOM 731 C C . VAL A 1 96 ? 14.239 13.351 -1.553 1.00 64.25 96 VAL A C 1
ATOM 733 O O . VAL A 1 96 ? 14.790 13.393 -2.649 1.00 64.25 96 VAL A O 1
ATOM 736 N N . ALA A 1 97 ? 14.632 14.117 -0.532 1.00 70.06 97 ALA A N 1
ATOM 737 C CA . ALA A 1 97 ? 15.737 15.065 -0.657 1.00 70.06 97 ALA A CA 1
ATOM 738 C C . ALA A 1 97 ? 17.065 14.351 -0.966 1.00 70.06 97 ALA A C 1
ATOM 740 O O . ALA A 1 97 ? 17.782 14.744 -1.885 1.00 70.06 97 ALA A O 1
ATOM 741 N N . ALA A 1 98 ? 17.362 13.257 -0.256 1.00 68.94 98 ALA A N 1
ATOM 742 C CA . ALA A 1 98 ? 18.582 12.482 -0.471 1.00 68.94 98 ALA A CA 1
ATOM 743 C C . ALA A 1 98 ? 18.595 11.782 -1.843 1.00 68.94 98 ALA A C 1
ATOM 745 O O . ALA A 1 98 ? 19.601 11.839 -2.551 1.00 68.94 98 ALA A O 1
ATOM 746 N N . GLN A 1 99 ? 17.478 11.171 -2.255 1.00 71.88 99 GLN A N 1
ATOM 747 C CA . GLN A 1 99 ? 17.362 10.542 -3.576 1.00 71.88 99 GLN A CA 1
ATOM 748 C C . GLN A 1 99 ? 17.385 11.562 -4.717 1.00 71.88 99 GLN A C 1
ATOM 750 O O . GLN A 1 99 ? 17.988 11.289 -5.751 1.00 71.88 99 GLN A O 1
ATOM 755 N N . GLY A 1 100 ? 16.786 12.739 -4.528 1.00 74.75 100 GLY A N 1
ATOM 756 C CA . GLY A 1 100 ? 16.836 13.829 -5.499 1.00 74.75 100 GLY A CA 1
ATOM 757 C C . GLY A 1 100 ? 18.263 14.329 -5.715 1.00 74.75 100 GLY A C 1
ATOM 758 O O . GLY A 1 100 ? 18.708 14.441 -6.855 1.00 74.75 100 GLY A O 1
ATOM 759 N N . ILE A 1 101 ? 19.017 14.538 -4.631 1.00 74.62 101 ILE A N 1
ATOM 760 C CA . ILE A 1 101 ? 20.436 14.914 -4.710 1.00 74.62 101 ILE A CA 1
ATOM 761 C C . ILE A 1 101 ? 21.243 13.815 -5.408 1.00 74.62 101 ILE A C 1
ATOM 763 O O . ILE A 1 101 ? 22.028 14.118 -6.304 1.00 74.62 101 ILE A O 1
ATOM 767 N N . ALA A 1 102 ? 21.025 12.545 -5.054 1.00 71.69 102 ALA A N 1
ATOM 768 C CA . ALA A 1 102 ? 21.705 11.426 -5.702 1.00 71.69 102 ALA A CA 1
ATOM 769 C C . ALA A 1 102 ? 21.404 11.365 -7.209 1.00 71.69 102 ALA A C 1
ATOM 771 O O . ALA A 1 102 ? 22.329 11.213 -8.001 1.00 71.69 102 ALA A O 1
ATOM 772 N N . ALA A 1 103 ? 20.146 11.551 -7.621 1.00 73.19 103 ALA A N 1
ATOM 773 C CA . ALA A 1 103 ? 19.752 11.566 -9.029 1.00 73.19 103 ALA A CA 1
ATOM 774 C C . ALA A 1 103 ? 20.389 12.733 -9.803 1.00 73.19 103 ALA A C 1
ATOM 776 O O . ALA A 1 103 ? 20.875 12.536 -10.915 1.00 73.19 103 ALA A O 1
ATOM 777 N N . VAL A 1 104 ? 20.446 13.928 -9.205 1.00 74.31 104 VAL A N 1
ATOM 778 C CA . VAL A 1 104 ? 21.095 15.104 -9.808 1.00 74.31 104 VAL A CA 1
ATOM 779 C C . VAL A 1 104 ? 22.603 14.899 -9.943 1.00 74.31 104 VAL A C 1
ATOM 781 O O . VAL A 1 104 ? 23.164 15.189 -10.998 1.00 74.31 104 VAL A O 1
ATOM 784 N N . LEU A 1 105 ? 23.264 14.359 -8.915 1.00 83.06 105 LEU A N 1
ATOM 785 C CA . LEU A 1 105 ? 24.691 14.029 -8.973 1.00 83.06 105 LEU A CA 1
ATOM 786 C C . LEU A 1 105 ? 24.981 12.960 -10.030 1.00 83.06 105 LEU A C 1
ATOM 788 O O . LEU A 1 105 ? 25.967 13.072 -10.756 1.00 83.06 105 LEU A O 1
ATOM 792 N N . LEU A 1 106 ? 24.109 11.958 -10.162 1.00 77.75 106 LEU A N 1
ATOM 793 C CA . LEU A 1 106 ? 24.246 10.906 -11.166 1.00 77.75 106 LEU A CA 1
ATOM 794 C C . LEU A 1 106 ? 24.065 11.481 -12.579 1.00 77.75 106 LEU A C 1
ATOM 796 O O . LEU A 1 106 ? 24.908 11.238 -13.442 1.00 77.75 106 LEU A O 1
ATOM 800 N N . ALA A 1 107 ? 23.064 12.340 -12.791 1.00 73.94 107 ALA A N 1
ATOM 801 C CA . ALA A 1 107 ? 22.870 13.058 -14.051 1.00 73.94 107 ALA A CA 1
ATOM 802 C C . ALA A 1 107 ? 24.086 13.932 -14.408 1.00 73.94 107 ALA A C 1
ATOM 804 O O . ALA A 1 107 ? 24.616 13.821 -15.514 1.00 73.94 107 ALA A O 1
ATOM 805 N N . LEU A 1 108 ? 24.600 14.719 -13.457 1.00 76.12 108 LEU A N 1
ATOM 806 C CA . LEU A 1 108 ? 25.818 15.516 -13.635 1.00 76.12 108 LEU A CA 1
ATOM 807 C C . LEU A 1 108 ? 27.037 14.644 -13.954 1.00 76.12 108 LEU A C 1
ATOM 809 O O . LEU A 1 108 ? 27.806 14.982 -14.850 1.00 76.12 108 LEU A O 1
ATOM 813 N N . SER A 1 109 ? 27.204 13.510 -13.271 1.00 77.88 109 SER A N 1
ATOM 814 C CA . SER A 1 109 ? 28.314 12.588 -13.535 1.00 77.88 109 SER A CA 1
ATOM 815 C C . SER A 1 109 ? 28.227 11.971 -14.933 1.00 77.88 109 SER A C 1
ATOM 817 O O . SER A 1 109 ? 29.231 11.920 -15.641 1.00 77.88 109 SER A O 1
ATOM 819 N N . SER A 1 110 ? 27.022 11.595 -15.378 1.00 77.75 110 SER A N 1
ATOM 820 C CA . SER A 1 110 ? 26.800 11.074 -16.728 1.00 77.75 110 SER A CA 1
ATOM 821 C C . SER A 1 110 ? 27.140 12.126 -17.785 1.00 77.75 110 SER A C 1
ATOM 823 O O . SER A 1 110 ? 27.835 11.825 -18.754 1.00 77.75 110 SER A O 1
ATOM 825 N N . TRP A 1 111 ? 26.761 13.384 -17.546 1.00 76.06 111 TRP A N 1
ATOM 826 C CA . TRP A 1 111 ? 27.082 14.499 -18.429 1.00 76.06 111 TRP A CA 1
ATOM 827 C C . TRP A 1 111 ? 28.588 14.756 -18.516 1.00 76.06 111 TRP A C 1
ATOM 829 O O . TRP A 1 111 ? 29.114 14.956 -19.607 1.00 76.06 111 TRP A O 1
ATOM 839 N N . GLN A 1 112 ? 29.305 14.702 -17.389 1.00 78.56 112 GLN A N 1
ATOM 840 C CA . GLN A 1 112 ? 30.765 14.850 -17.370 1.00 78.56 112 GLN A CA 1
ATOM 841 C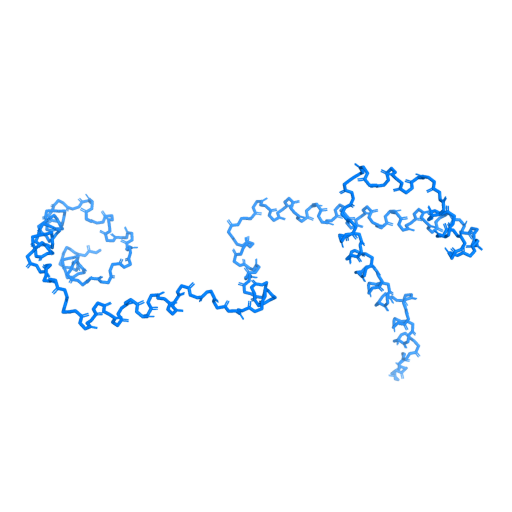 C . GLN A 1 112 ? 31.459 13.733 -18.155 1.00 78.56 112 GLN A C 1
ATOM 843 O O . GLN A 1 112 ? 32.412 14.007 -18.879 1.00 78.56 112 GLN A O 1
ATOM 848 N N . ILE A 1 113 ? 30.959 12.495 -18.078 1.00 72.31 113 ILE A N 1
ATOM 849 C CA . ILE A 1 113 ? 31.478 11.373 -18.873 1.00 72.31 113 ILE A CA 1
ATOM 850 C C . ILE A 1 113 ? 31.271 11.638 -20.369 1.00 72.31 113 ILE A C 1
ATOM 852 O O . ILE A 1 113 ? 32.213 11.485 -21.142 1.00 72.31 113 ILE A O 1
ATOM 856 N N . PHE A 1 114 ? 30.086 12.096 -20.782 1.00 70.19 114 PHE A N 1
ATOM 857 C CA . PHE A 1 114 ? 29.833 12.474 -22.178 1.00 70.19 114 PHE A CA 1
ATOM 858 C C . PHE A 1 114 ? 30.709 13.644 -22.637 1.00 70.19 114 PHE A C 1
ATOM 860 O O . PHE A 1 114 ? 31.273 13.594 -23.729 1.00 70.19 114 PHE A O 1
ATOM 867 N N . GLY A 1 115 ? 30.887 14.659 -21.790 1.00 68.56 115 GLY A N 1
ATOM 868 C CA . GLY A 1 115 ? 31.793 15.778 -22.045 1.00 68.56 115 GLY A CA 1
ATOM 869 C C . GLY A 1 115 ? 33.232 15.306 -22.255 1.00 68.56 115 GLY A C 1
ATOM 870 O O . GLY A 1 115 ? 33.872 15.684 -23.235 1.00 68.56 115 GLY A O 1
ATOM 871 N N . LEU A 1 116 ? 33.711 14.405 -21.398 1.00 73.00 116 LEU A N 1
ATOM 872 C CA . LEU A 1 116 ? 35.051 13.827 -21.481 1.00 73.00 116 LEU A CA 1
ATOM 873 C C . LEU A 1 116 ? 35.224 12.956 -22.735 1.00 73.00 116 LEU A C 1
ATOM 875 O O . LEU A 1 116 ? 36.236 13.068 -23.423 1.00 73.00 116 LEU A O 1
ATOM 879 N N . LEU A 1 117 ? 34.208 12.161 -23.084 1.00 69.56 117 LEU A N 1
ATOM 880 C CA . LEU A 1 117 ? 34.171 11.381 -24.325 1.00 69.56 117 LEU A CA 1
ATOM 881 C C . LEU A 1 117 ? 34.147 12.268 -25.576 1.00 69.56 117 LEU A C 1
ATOM 883 O O . LEU A 1 117 ? 34.719 11.882 -26.588 1.00 69.56 117 LEU A O 1
ATOM 887 N N . SER A 1 118 ? 33.521 13.447 -25.514 1.00 60.22 118 SER A N 1
ATOM 888 C CA . SER A 1 118 ? 33.485 14.401 -26.632 1.00 60.22 118 SER A CA 1
ATOM 889 C C . SER A 1 118 ? 34.772 15.225 -26.779 1.00 60.22 118 SER A C 1
ATOM 891 O O . SER A 1 118 ? 35.121 15.632 -27.885 1.00 60.22 118 SER A O 1
ATOM 893 N N . ALA A 1 119 ? 35.492 15.458 -25.674 1.00 70.56 119 ALA A N 1
ATOM 894 C CA . ALA A 1 119 ? 36.768 16.176 -25.654 1.00 70.56 119 ALA A CA 1
ATOM 895 C C . ALA A 1 119 ? 37.937 15.313 -26.150 1.00 70.56 119 ALA A C 1
ATOM 897 O O . ALA A 1 119 ? 38.892 15.823 -26.743 1.00 70.56 119 ALA A O 1
ATOM 898 N N . LEU A 1 120 ? 37.859 13.998 -25.937 1.00 66.69 120 LEU A N 1
ATOM 899 C CA . LEU A 1 120 ? 38.706 13.047 -26.637 1.00 66.69 120 LEU A CA 1
ATOM 900 C C . LEU A 1 120 ? 38.292 13.094 -28.109 1.00 66.69 120 LEU A C 1
ATOM 902 O O . LEU A 1 120 ? 37.210 12.633 -28.445 1.00 66.69 120 LEU A O 1
ATOM 906 N N . HIS A 1 121 ? 39.129 13.666 -28.987 1.00 50.59 121 HIS A N 1
ATOM 907 C CA . HIS A 1 121 ? 38.954 13.496 -30.431 1.00 50.59 121 HIS A CA 1
ATOM 908 C C . HIS A 1 121 ? 38.817 11.995 -30.670 1.00 50.59 121 HIS A C 1
ATOM 910 O O . HIS A 1 121 ? 39.792 11.274 -30.425 1.00 50.59 121 HIS A O 1
ATOM 916 N N . PRO A 1 122 ? 37.638 11.493 -31.069 1.00 52.00 122 PRO A N 1
ATOM 917 C CA . PRO A 1 122 ? 37.501 10.078 -31.278 1.00 52.00 122 PRO A CA 1
ATOM 918 C C . PRO A 1 122 ? 38.403 9.774 -32.467 1.00 52.00 122 PRO A C 1
ATOM 920 O O . PRO A 1 122 ? 38.120 10.147 -33.605 1.00 52.00 122 PRO A O 1
ATOM 923 N N . VAL A 1 123 ? 39.522 9.101 -32.208 1.00 48.00 123 VAL A N 1
ATOM 924 C CA . VAL A 1 123 ? 40.079 8.200 -33.204 1.00 48.00 123 VAL A CA 1
ATOM 925 C C . VAL A 1 123 ? 38.972 7.172 -33.379 1.00 48.00 123 VAL A C 1
ATOM 927 O O . VAL A 1 123 ? 38.881 6.216 -32.614 1.00 48.00 123 VAL A O 1
ATOM 930 N N . VAL A 1 124 ? 38.048 7.449 -34.301 1.00 48.31 124 VAL A N 1
ATOM 931 C CA . VAL A 1 124 ? 37.014 6.515 -34.737 1.00 48.31 124 VAL A CA 1
ATOM 932 C C . VAL A 1 124 ? 37.757 5.412 -35.483 1.00 48.31 124 VAL A C 1
ATOM 934 O O . VAL A 1 124 ? 37.802 5.367 -36.707 1.00 48.31 124 VAL A O 1
ATOM 937 N N . GLY A 1 125 ? 38.423 4.547 -34.724 1.00 57.03 125 GLY A N 1
ATOM 938 C CA . GLY A 1 125 ? 38.468 3.152 -35.095 1.00 57.03 125 GLY A CA 1
ATOM 939 C C . GLY A 1 125 ? 37.032 2.650 -35.063 1.00 57.03 125 GLY A C 1
ATOM 940 O O . GLY A 1 125 ? 36.242 3.082 -34.219 1.00 57.03 125 GLY A O 1
ATOM 941 N N . ASP A 1 126 ? 36.696 1.800 -36.025 1.00 60.47 126 ASP A N 1
ATOM 942 C CA . ASP A 1 126 ? 35.405 1.133 -36.112 1.00 60.47 126 ASP A CA 1
ATOM 943 C C . ASP A 1 126 ? 34.957 0.682 -34.712 1.00 60.47 126 ASP A C 1
ATOM 945 O O . ASP A 1 126 ? 35.658 -0.069 -34.029 1.00 60.47 126 ASP A O 1
ATOM 949 N N . VAL A 1 127 ? 33.812 1.195 -34.253 1.00 55.84 127 VAL A N 1
ATOM 950 C CA . VAL A 1 127 ? 33.261 0.875 -32.929 1.00 55.84 127 VAL A CA 1
ATOM 951 C C . VAL A 1 127 ? 33.053 -0.637 -32.808 1.00 55.84 127 VAL A C 1
ATOM 953 O O . VAL A 1 127 ? 33.237 -1.190 -31.724 1.00 55.84 127 VAL A O 1
ATOM 956 N N . GLY A 1 128 ? 32.772 -1.319 -33.926 1.00 58.81 128 GLY A N 1
ATOM 957 C CA . GLY A 1 128 ? 32.741 -2.775 -34.004 1.00 58.81 128 GLY A CA 1
ATOM 958 C C . GLY A 1 128 ? 34.088 -3.405 -33.654 1.00 58.81 128 GLY A C 1
ATOM 959 O O . GLY A 1 128 ? 34.130 -4.307 -32.824 1.00 58.81 128 GLY A O 1
ATOM 960 N N . TYR A 1 129 ? 35.192 -2.873 -34.183 1.00 58.66 129 TYR A N 1
ATOM 961 C CA . TYR A 1 129 ? 36.540 -3.364 -33.889 1.00 58.66 129 TYR A CA 1
ATOM 962 C C . TYR A 1 129 ? 36.949 -3.113 -32.434 1.00 58.66 129 TYR A C 1
ATOM 964 O O . TYR A 1 129 ? 37.545 -3.980 -31.804 1.00 58.66 129 TYR A O 1
ATOM 972 N N . ALA A 1 130 ? 36.594 -1.962 -31.855 1.00 60.59 130 ALA A N 1
ATOM 973 C CA . ALA A 1 130 ? 36.848 -1.693 -30.437 1.00 60.59 130 ALA A CA 1
ATOM 974 C C . ALA A 1 130 ? 36.058 -2.650 -29.523 1.00 60.59 130 ALA A C 1
ATOM 976 O O . ALA A 1 130 ? 36.582 -3.134 -28.519 1.00 60.59 130 ALA A O 1
ATOM 977 N N . MET A 1 131 ? 34.812 -2.956 -29.892 1.00 60.59 131 MET A N 1
ATOM 978 C CA . MET A 1 131 ? 33.953 -3.887 -29.162 1.00 60.59 131 MET A CA 1
ATOM 979 C C . MET A 1 131 ? 34.436 -5.337 -29.314 1.00 60.59 131 MET A C 1
ATOM 981 O O . MET A 1 131 ? 34.434 -6.082 -28.337 1.00 60.59 131 MET A O 1
ATOM 985 N N . GLU A 1 132 ? 34.940 -5.708 -30.492 1.00 67.00 132 GLU A N 1
ATOM 986 C CA . GLU A 1 132 ? 35.602 -6.989 -30.757 1.00 67.00 132 GLU A CA 1
ATOM 987 C C . GLU A 1 132 ? 36.906 -7.127 -29.955 1.00 67.00 132 GLU A C 1
ATOM 989 O O . GLU A 1 132 ? 37.134 -8.163 -29.335 1.00 67.00 132 GLU A O 1
ATOM 994 N N . LEU A 1 133 ? 37.714 -6.064 -29.859 1.00 72.31 133 LEU A N 1
ATOM 995 C CA . LEU A 1 133 ? 38.951 -6.059 -29.070 1.00 72.31 133 LEU A CA 1
ATOM 996 C C . LEU A 1 133 ? 38.682 -6.206 -27.567 1.00 72.31 133 LEU A C 1
ATOM 998 O O . LEU A 1 133 ? 39.425 -6.891 -26.865 1.00 72.31 133 LEU A O 1
ATOM 1002 N N . VAL A 1 134 ? 37.620 -5.569 -27.066 1.00 70.88 134 VAL A N 1
ATOM 1003 C CA . VAL A 1 134 ? 37.198 -5.695 -25.664 1.00 70.88 134 VAL A CA 1
ATOM 1004 C C . VAL A 1 134 ? 36.609 -7.080 -25.403 1.00 70.88 134 VAL A C 1
ATOM 1006 O O . VAL A 1 134 ? 36.954 -7.690 -24.394 1.00 70.88 134 VAL A O 1
ATOM 1009 N N . ALA A 1 135 ? 35.784 -7.609 -26.311 1.00 70.44 135 ALA A N 1
ATOM 1010 C CA . ALA A 1 135 ? 35.201 -8.945 -26.189 1.00 70.44 135 ALA A CA 1
ATOM 1011 C C . ALA A 1 135 ? 36.254 -10.064 -26.272 1.00 70.44 135 ALA A C 1
ATOM 1013 O O . ALA A 1 135 ? 36.128 -11.077 -25.586 1.00 70.44 135 ALA A O 1
ATOM 1014 N N . ALA A 1 136 ? 37.305 -9.872 -27.073 1.00 76.12 136 ALA A N 1
ATOM 1015 C CA . ALA A 1 136 ? 38.435 -10.792 -27.183 1.00 76.12 136 ALA A CA 1
ATOM 1016 C C . ALA A 1 136 ? 39.477 -10.614 -26.062 1.00 76.12 136 ALA A C 1
ATOM 1018 O O . ALA A 1 136 ? 40.381 -11.440 -25.919 1.00 76.12 136 ALA A O 1
ATOM 1019 N N . SER A 1 137 ? 39.378 -9.547 -25.261 1.00 72.31 137 SER A N 1
ATOM 1020 C CA . SER A 1 137 ? 40.329 -9.265 -24.189 1.00 72.31 137 SER A CA 1
ATOM 1021 C C . SER A 1 137 ? 40.045 -10.110 -22.938 1.00 72.31 137 SER A C 1
ATOM 1023 O O . SER A 1 137 ? 38.897 -10.188 -22.488 1.00 72.31 137 SER A O 1
ATOM 1025 N N . PRO A 1 138 ? 41.086 -10.646 -22.265 1.00 75.75 138 PRO A N 1
ATOM 1026 C CA . PRO A 1 138 ? 40.948 -11.310 -20.964 1.00 75.75 138 PRO A CA 1
ATOM 1027 C C . PRO A 1 138 ? 40.321 -10.417 -19.877 1.00 75.75 138 PRO A C 1
ATOM 1029 O O . PRO A 1 138 ? 39.878 -10.915 -18.842 1.00 75.75 138 PRO A O 1
ATOM 1032 N N . ALA A 1 139 ? 40.260 -9.098 -20.106 1.00 62.41 139 ALA A N 1
ATOM 1033 C CA . ALA A 1 139 ? 39.628 -8.122 -19.223 1.00 62.41 139 ALA A CA 1
ATOM 1034 C C . ALA A 1 139 ? 38.134 -8.402 -18.960 1.00 62.41 139 ALA A C 1
ATOM 1036 O O . ALA A 1 139 ? 37.631 -8.040 -17.895 1.00 62.41 139 ALA A O 1
ATOM 1037 N N . VAL A 1 140 ? 37.439 -9.100 -19.870 1.00 68.31 140 VAL A N 1
ATOM 1038 C CA . VAL A 1 140 ? 36.032 -9.511 -19.689 1.00 68.31 140 VAL A CA 1
ATOM 1039 C C . VAL A 1 140 ? 35.829 -10.360 -18.433 1.00 68.31 140 VAL A C 1
ATOM 1041 O O . VAL A 1 140 ? 34.808 -10.230 -17.760 1.00 68.31 140 VAL A O 1
ATOM 1044 N N . VAL A 1 141 ? 36.818 -11.172 -18.052 1.00 71.62 141 VAL A N 1
ATOM 1045 C CA . VAL A 1 141 ? 36.736 -12.006 -16.842 1.00 71.62 141 VAL A CA 1
ATOM 1046 C C . VAL A 1 141 ? 36.748 -11.147 -15.573 1.00 71.62 141 VAL A C 1
ATOM 1048 O O . VAL A 1 141 ? 36.064 -11.465 -14.601 1.00 71.62 141 VAL A O 1
ATOM 1051 N N . TYR A 1 142 ? 37.456 -10.014 -15.588 1.00 62.66 142 TYR A N 1
ATOM 1052 C CA . TYR A 1 142 ? 37.508 -9.092 -14.452 1.00 62.66 142 TYR A CA 1
ATOM 1053 C C . TYR A 1 142 ? 36.240 -8.239 -14.319 1.00 62.66 142 TYR A C 1
ATOM 1055 O O . TYR A 1 142 ? 35.883 -7.862 -13.203 1.00 62.66 142 TYR A O 1
ATOM 1063 N N . LEU A 1 143 ? 35.503 -8.003 -15.412 1.00 58.53 143 LEU A N 1
ATOM 1064 C CA . LEU A 1 143 ? 34.195 -7.334 -15.366 1.00 58.53 143 LEU A CA 1
ATOM 1065 C C . LEU A 1 143 ? 33.151 -8.146 -14.581 1.00 58.53 143 LEU A C 1
ATOM 1067 O O . LEU A 1 143 ? 32.315 -7.558 -13.899 1.00 58.53 143 LEU A O 1
ATOM 1071 N N . GLY A 1 144 ? 33.246 -9.481 -14.587 1.00 60.12 144 GLY A N 1
ATOM 1072 C CA . GLY A 1 144 ? 32.389 -10.348 -13.769 1.00 60.12 144 GLY A CA 1
ATOM 1073 C C . GLY A 1 144 ? 32.600 -10.192 -12.255 1.00 60.12 144 GLY A C 1
ATOM 1074 O O . GLY A 1 144 ? 31.682 -10.446 -11.478 1.00 60.12 144 GLY A O 1
ATOM 1075 N N . GLY A 1 145 ? 33.780 -9.729 -11.823 1.00 69.62 145 GLY A N 1
ATOM 1076 C CA . GLY A 1 145 ? 34.091 -9.484 -10.409 1.00 69.62 145 GLY A CA 1
ATOM 1077 C C . GLY A 1 145 ? 33.565 -8.150 -9.872 1.00 69.62 145 GLY A C 1
ATOM 1078 O O . GLY A 1 145 ? 33.416 -7.994 -8.662 1.00 69.62 145 GLY A O 1
ATOM 1079 N N . LEU A 1 146 ? 33.248 -7.196 -10.752 1.00 59.06 146 LEU A N 1
ATOM 1080 C CA . LEU A 1 146 ? 32.850 -5.836 -10.377 1.00 59.06 146 LEU A CA 1
ATOM 1081 C C . LEU A 1 146 ? 31.387 -5.709 -9.910 1.00 59.06 146 LEU A C 1
ATOM 1083 O O . LEU A 1 146 ? 30.970 -4.604 -9.579 1.00 59.06 146 LEU A O 1
ATOM 1087 N N . GLN A 1 147 ? 30.606 -6.801 -9.875 1.00 58.56 147 GLN A N 1
ATOM 1088 C CA . GLN A 1 147 ? 29.152 -6.780 -9.608 1.00 58.56 147 GLN A CA 1
ATOM 1089 C C . GLN A 1 147 ? 28.412 -5.688 -10.399 1.00 58.56 147 GLN A C 1
ATOM 1091 O O . GLN A 1 147 ? 27.377 -5.179 -9.969 1.00 58.56 147 GLN A O 1
ATOM 1096 N N . ILE A 1 148 ? 28.943 -5.305 -11.562 1.00 59.34 148 ILE A N 1
A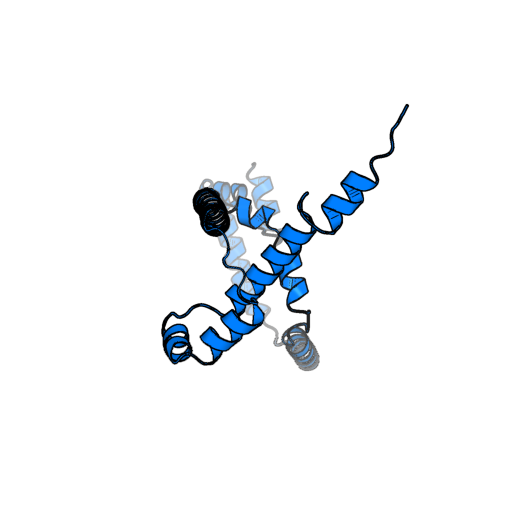TOM 1097 C CA . ILE A 1 148 ? 28.245 -4.396 -12.455 1.00 59.34 148 ILE A CA 1
ATOM 1098 C C . ILE A 1 148 ? 27.069 -5.197 -12.981 1.00 59.34 148 ILE A C 1
ATOM 1100 O O . ILE A 1 148 ? 27.235 -6.162 -13.727 1.00 59.34 148 ILE A O 1
ATOM 1104 N N . ASP A 1 149 ? 25.886 -4.814 -12.522 1.00 66.50 149 ASP A N 1
ATOM 1105 C CA . ASP A 1 149 ? 24.637 -5.374 -12.986 1.00 66.50 149 ASP A CA 1
ATOM 1106 C C . ASP A 1 149 ? 24.520 -5.104 -14.491 1.00 66.50 149 ASP A C 1
ATOM 1108 O O . ASP A 1 149 ? 24.184 -4.003 -14.929 1.00 66.50 149 ASP A O 1
ATOM 1112 N N . LEU A 1 150 ? 24.850 -6.119 -15.290 1.00 64.38 150 LEU A N 1
ATOM 1113 C CA . LEU A 1 150 ? 24.750 -6.092 -16.749 1.00 64.38 150 LEU A CA 1
ATOM 1114 C C . LEU A 1 150 ? 23.319 -5.776 -17.194 1.00 64.38 150 LEU A C 1
ATOM 1116 O O . LEU A 1 150 ? 23.120 -5.176 -18.251 1.00 64.38 150 LEU A O 1
ATOM 1120 N N . GLN A 1 151 ? 22.330 -6.141 -16.377 1.00 69.69 151 GLN A N 1
ATOM 1121 C CA . GLN A 1 151 ? 20.929 -5.847 -16.625 1.00 69.69 151 GLN A CA 1
ATOM 1122 C C . GLN A 1 151 ? 20.653 -4.352 -16.434 1.00 69.69 151 GLN A C 1
ATOM 1124 O O . GLN A 1 151 ? 20.043 -3.720 -17.299 1.00 69.69 151 GLN A O 1
ATOM 1129 N N . GLY A 1 152 ? 21.186 -3.769 -15.360 1.00 67.50 152 GLY A N 1
ATOM 1130 C CA . GLY A 1 152 ? 21.181 -2.329 -15.118 1.00 67.50 152 GLY A CA 1
ATOM 1131 C C . GLY A 1 152 ? 21.910 -1.551 -16.213 1.00 67.50 152 GLY A C 1
ATOM 1132 O O . GLY A 1 152 ? 21.375 -0.571 -16.726 1.00 67.50 152 GLY A O 1
ATOM 1133 N N . LEU A 1 153 ? 23.089 -2.010 -16.633 1.00 73.94 153 LEU A N 1
ATOM 1134 C CA . LEU A 1 153 ? 23.868 -1.365 -17.691 1.00 73.94 153 LEU A CA 1
ATOM 1135 C C . LEU A 1 153 ? 23.120 -1.406 -19.029 1.00 73.94 153 LEU A C 1
ATOM 1137 O O . LEU A 1 153 ? 22.996 -0.375 -19.685 1.00 73.94 153 LEU A O 1
ATOM 1141 N N . GLY A 1 154 ? 22.522 -2.549 -19.378 1.00 73.69 154 GLY A N 1
ATOM 1142 C CA . GLY A 1 154 ? 21.661 -2.670 -20.555 1.00 73.69 154 GLY A CA 1
ATOM 1143 C C . GLY A 1 154 ? 20.455 -1.728 -20.504 1.00 73.69 154 GLY A C 1
ATOM 1144 O O . GLY A 1 154 ? 20.154 -1.056 -21.490 1.00 73.69 154 GLY A O 1
ATOM 1145 N N . LEU A 1 155 ? 19.801 -1.614 -19.346 1.00 76.19 155 LEU A N 1
ATOM 1146 C CA . LEU A 1 155 ? 18.659 -0.717 -19.166 1.00 76.19 155 LEU A CA 1
ATOM 1147 C C . LEU A 1 155 ? 19.066 0.759 -19.302 1.00 76.19 155 LEU A C 1
ATOM 1149 O O . LEU A 1 155 ? 18.406 1.514 -20.016 1.00 76.19 155 LEU A O 1
ATOM 1153 N N . TRP A 1 156 ? 20.184 1.162 -18.697 1.00 73.44 156 TRP A N 1
ATOM 1154 C CA . TRP A 1 156 ? 20.717 2.520 -18.826 1.00 73.44 156 TRP A CA 1
ATOM 1155 C C . TRP A 1 156 ? 21.207 2.832 -20.243 1.00 73.44 156 TRP A C 1
ATOM 1157 O O . TRP A 1 156 ? 21.009 3.953 -20.710 1.00 73.44 156 TRP A O 1
ATOM 1167 N N . SER A 1 157 ? 21.759 1.856 -20.971 1.00 70.69 157 SER A N 1
ATOM 1168 C CA . SER A 1 157 ? 22.078 2.016 -22.394 1.00 70.69 157 SER A CA 1
ATOM 1169 C C . SER A 1 157 ? 20.825 2.256 -23.233 1.00 70.69 157 SER A C 1
ATOM 1171 O O . SER A 1 157 ? 20.831 3.151 -24.073 1.00 70.69 157 SER A O 1
ATOM 1173 N N . VAL A 1 158 ? 19.730 1.528 -22.984 1.00 78.00 158 VAL A N 1
ATOM 1174 C CA . VAL A 1 15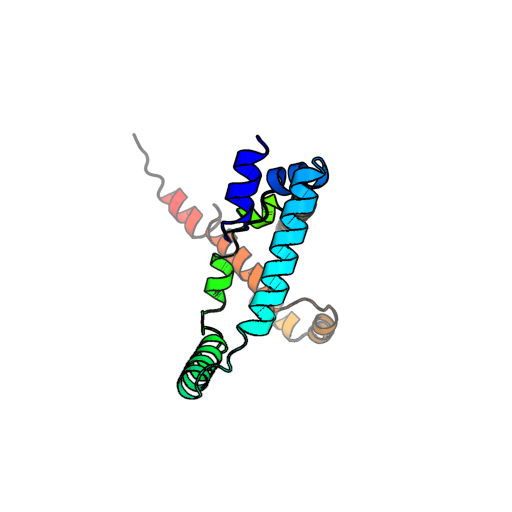8 ? 18.452 1.761 -23.682 1.00 78.00 158 VAL A CA 1
ATOM 1175 C C . VAL A 1 158 ? 17.922 3.164 -23.386 1.00 78.00 158 VAL A C 1
ATOM 1177 O O . VAL A 1 158 ? 17.559 3.883 -24.316 1.00 78.00 158 VAL A O 1
ATOM 1180 N N . VAL A 1 159 ? 17.934 3.593 -22.120 1.00 78.75 159 VAL A N 1
ATOM 1181 C CA . VAL A 1 159 ? 17.516 4.953 -21.736 1.00 78.75 159 VAL A CA 1
ATOM 1182 C C . VAL A 1 159 ? 18.396 6.012 -22.408 1.00 78.75 159 VAL A C 1
ATOM 1184 O O . VAL A 1 159 ? 17.868 6.984 -22.944 1.00 78.75 159 VAL A O 1
ATOM 1187 N N . GLY A 1 160 ? 19.715 5.806 -22.451 1.00 74.38 160 GLY A N 1
ATOM 1188 C CA . GLY A 1 160 ? 20.653 6.697 -23.136 1.00 74.38 160 GLY A CA 1
ATOM 1189 C C . GLY A 1 160 ? 20.402 6.784 -24.644 1.00 74.38 160 GLY A C 1
ATOM 1190 O O . GLY A 1 160 ? 20.379 7.882 -25.196 1.00 74.38 160 GLY A O 1
ATOM 119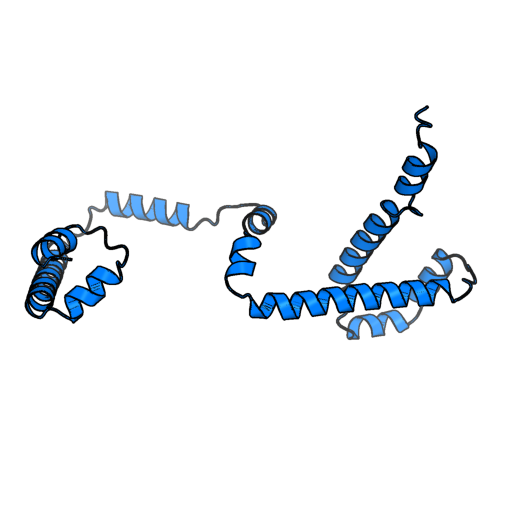1 N N . VAL A 1 161 ? 20.132 5.653 -25.305 1.00 77.44 161 VAL A N 1
ATOM 1192 C CA . VAL A 1 161 ? 19.781 5.602 -26.736 1.00 77.44 161 VAL A CA 1
ATOM 1193 C C . VAL A 1 161 ? 18.473 6.343 -27.009 1.00 77.44 161 VAL A C 1
ATOM 1195 O O . VAL A 1 161 ? 18.407 7.125 -27.956 1.00 77.44 161 VAL A O 1
ATOM 1198 N N . PHE A 1 162 ? 17.448 6.152 -26.174 1.00 79.75 162 PHE A N 1
ATOM 1199 C CA . PHE A 1 162 ? 16.180 6.877 -26.298 1.00 79.75 162 PHE A CA 1
ATOM 1200 C C . PHE A 1 162 ? 16.344 8.380 -26.055 1.00 79.75 162 PHE A C 1
ATOM 1202 O O . PHE A 1 162 ? 15.817 9.182 -26.827 1.00 79.75 162 PHE A O 1
ATOM 1209 N N . GLY A 1 163 ? 17.106 8.765 -25.029 1.00 75.00 163 GLY A N 1
ATOM 1210 C CA . GLY A 1 163 ? 17.423 10.163 -24.739 1.00 75.00 163 GLY A CA 1
ATOM 1211 C C . GLY A 1 163 ? 18.184 10.829 -25.885 1.00 75.00 163 GLY A C 1
ATOM 1212 O O . GLY A 1 163 ? 17.826 11.925 -26.307 1.00 75.00 163 GLY A O 1
ATOM 1213 N N . TRP A 1 164 ? 19.171 10.138 -26.462 1.00 85.88 164 TRP A N 1
ATOM 1214 C CA . TRP A 1 164 ? 19.889 10.618 -27.641 1.00 85.88 164 TRP A CA 1
ATOM 1215 C C . TRP A 1 164 ? 18.976 10.745 -28.864 1.00 85.88 164 TRP A C 1
ATOM 1217 O O . TRP A 1 164 ? 19.045 11.744 -29.570 1.00 85.88 164 TRP A O 1
ATOM 1227 N N . LEU A 1 165 ? 18.081 9.780 -29.102 1.00 77.75 165 LEU A N 1
ATOM 1228 C CA . LEU A 1 165 ? 17.115 9.828 -30.207 1.00 77.75 165 LEU A CA 1
ATOM 1229 C C . LEU A 1 165 ? 16.191 11.051 -30.134 1.00 77.75 165 LEU A C 1
ATOM 1231 O O . LEU A 1 165 ? 15.857 11.608 -31.183 1.00 77.75 165 LEU A O 1
ATOM 1235 N N . LEU A 1 166 ? 15.803 11.444 -28.917 1.00 71.50 166 LEU A N 1
ATOM 1236 C CA . LEU A 1 166 ? 14.927 12.582 -28.618 1.00 71.50 166 LEU A CA 1
ATOM 1237 C C . LEU A 1 166 ? 15.662 13.929 -28.520 1.00 71.50 166 LEU A C 1
ATOM 1239 O O . LEU A 1 166 ? 15.013 14.965 -28.639 1.00 71.50 166 LEU A O 1
ATOM 1243 N N . SER A 1 167 ? 16.981 13.921 -28.307 1.00 71.62 167 SER A N 1
ATOM 1244 C CA . SER A 1 167 ? 17.824 15.123 -28.270 1.00 71.62 167 SER A CA 1
ATOM 1245 C C . SER A 1 167 ? 17.766 15.905 -29.590 1.00 71.62 167 SER A C 1
ATOM 1247 O O . SER A 1 167 ? 17.470 15.337 -30.644 1.00 71.62 167 SER A O 1
ATOM 1249 N N . GLU A 1 168 ? 18.098 17.198 -29.552 1.00 71.12 168 GLU A N 1
ATOM 1250 C CA . GLU A 1 168 ? 18.181 18.074 -30.733 1.00 71.12 168 GLU A CA 1
ATOM 1251 C C . GLU A 1 168 ? 19.161 17.530 -31.789 1.00 71.12 168 GLU A C 1
ATOM 1253 O O . GLU A 1 168 ? 18.862 17.547 -32.984 1.00 71.12 168 GLU A O 1
ATOM 1258 N N . ASP A 1 169 ? 20.269 16.929 -31.345 1.00 74.12 169 ASP A N 1
ATOM 1259 C CA . ASP A 1 169 ? 21.248 16.246 -32.208 1.00 74.12 169 ASP A CA 1
ATOM 1260 C C . ASP A 1 169 ? 20.792 14.844 -32.664 1.00 74.12 169 ASP A C 1
ATOM 1262 O O . ASP A 1 169 ? 21.368 14.221 -33.574 1.00 74.12 169 ASP A O 1
ATOM 1266 N N . GLY A 1 170 ? 19.729 14.339 -32.042 1.00 76.56 170 GLY A N 1
ATOM 1267 C CA . GLY A 1 170 ? 19.106 13.057 -32.315 1.00 76.56 170 GLY A CA 1
ATOM 1268 C C . GLY A 1 170 ? 18.442 12.985 -33.685 1.00 76.56 170 GLY A C 1
ATOM 1269 O O . GLY A 1 170 ? 18.150 13.984 -34.344 1.00 76.56 170 GLY A O 1
ATOM 1270 N N . LEU A 1 171 ? 18.177 11.756 -34.129 1.00 78.56 171 LEU A N 1
ATOM 1271 C CA . LEU A 1 171 ? 17.500 11.480 -35.401 1.00 78.56 171 LEU A CA 1
ATOM 1272 C C . LEU A 1 171 ? 16.112 12.137 -35.480 1.00 78.56 171 LEU A C 1
ATOM 1274 O O . LEU A 1 171 ? 15.695 12.559 -36.561 1.00 78.56 171 LEU A O 1
ATOM 1278 N N . ILE A 1 172 ? 15.406 12.220 -34.348 1.00 80.12 172 ILE A N 1
ATOM 1279 C CA . ILE A 1 172 ? 14.067 12.813 -34.266 1.00 80.12 172 ILE A CA 1
ATOM 1280 C C . ILE A 1 172 ? 14.175 14.335 -34.125 1.00 80.12 172 ILE A C 1
ATOM 1282 O O . ILE A 1 172 ? 13.504 15.046 -34.872 1.00 80.12 172 ILE A O 1
ATOM 1286 N N . GLY A 1 173 ? 15.069 14.835 -33.263 1.00 73.31 173 GLY A N 1
ATOM 1287 C CA . GLY A 1 173 ? 15.318 16.272 -33.096 1.00 73.31 173 GLY A CA 1
ATOM 1288 C C . GLY A 1 173 ? 15.700 16.963 -34.405 1.00 73.31 173 GLY A C 1
ATOM 1289 O O . GLY A 1 173 ? 15.077 17.957 -34.783 1.00 73.31 173 GLY A O 1
ATOM 1290 N N . ARG A 1 174 ? 16.606 16.362 -35.189 1.00 76.38 174 ARG A N 1
ATOM 1291 C CA . ARG A 1 174 ? 16.979 16.874 -36.520 1.00 76.38 174 ARG A CA 1
ATOM 1292 C C . ARG A 1 174 ? 15.812 16.927 -37.498 1.00 76.38 174 ARG A C 1
ATOM 1294 O O . ARG A 1 174 ? 15.709 17.883 -38.266 1.00 76.38 174 ARG A O 1
ATOM 1301 N N . ARG A 1 175 ? 14.916 15.934 -37.476 1.00 82.25 175 ARG A N 1
ATOM 1302 C CA . ARG A 1 175 ? 13.716 15.952 -38.328 1.00 82.25 175 ARG A CA 1
ATOM 1303 C C . ARG A 1 175 ? 12.781 17.084 -37.922 1.00 82.25 175 ARG A C 1
ATOM 1305 O O . ARG A 1 175 ? 12.372 17.832 -38.804 1.00 82.25 175 ARG A O 1
ATOM 1312 N N . ILE A 1 176 ? 12.527 17.258 -36.624 1.00 80.44 176 ILE A N 1
ATOM 1313 C CA . ILE A 1 176 ? 11.649 18.314 -36.097 1.00 80.44 176 ILE A CA 1
ATOM 1314 C C . ILE A 1 176 ? 12.209 19.704 -36.430 1.00 80.44 176 ILE A C 1
ATOM 1316 O O . ILE A 1 176 ? 11.483 20.535 -36.979 1.00 80.44 176 ILE A O 1
ATOM 1320 N N . ALA A 1 177 ? 13.505 19.926 -36.195 1.00 80.12 177 ALA A N 1
ATOM 1321 C CA . ALA A 1 177 ? 14.188 21.176 -36.526 1.00 80.12 177 ALA A CA 1
ATOM 1322 C C . ALA A 1 177 ? 14.165 21.469 -38.039 1.00 80.12 177 ALA A C 1
ATOM 1324 O O . ALA A 1 177 ? 13.917 22.603 -38.447 1.00 80.12 177 ALA A O 1
ATOM 1325 N N . SER A 1 178 ? 14.347 20.446 -38.886 1.00 83.31 178 SER A N 1
ATOM 1326 C CA . SER A 1 178 ? 14.256 20.598 -40.348 1.00 83.31 178 SER A CA 1
ATOM 1327 C C . SER A 1 178 ? 12.830 20.854 -40.849 1.00 83.31 178 SER A C 1
ATOM 1329 O O . SER A 1 178 ? 12.645 21.502 -41.876 1.00 83.31 178 SER A O 1
ATOM 1331 N N . SER A 1 179 ? 11.818 20.387 -40.110 1.00 84.56 179 SER A N 1
ATOM 1332 C CA . SER A 1 179 ? 10.402 20.629 -40.397 1.00 84.56 179 SER A CA 1
ATOM 1333 C C . SER A 1 179 ? 9.879 21.942 -39.819 1.00 84.56 179 SER A C 1
ATOM 1335 O O . SER A 1 179 ? 8.666 22.142 -39.813 1.00 84.56 179 SER A O 1
ATOM 1337 N N . GLY A 1 180 ? 10.769 22.826 -39.351 1.00 65.06 180 GLY A N 1
ATOM 1338 C CA . GLY A 1 180 ? 10.446 24.188 -38.944 1.00 65.06 180 GLY A CA 1
ATOM 1339 C C . GLY A 1 180 ? 9.656 24.912 -40.031 1.00 65.06 180 GLY A C 1
ATOM 1340 O O . GLY A 1 180 ? 10.223 25.516 -40.943 1.00 65.06 180 GLY A O 1
ATOM 1341 N N . LEU A 1 181 ? 8.328 24.829 -39.914 1.00 59.38 181 LEU A N 1
ATOM 1342 C CA . LEU A 1 181 ? 7.365 25.672 -40.591 1.00 59.38 181 LEU A CA 1
ATOM 1343 C C . LEU A 1 181 ? 7.820 27.114 -40.373 1.00 59.38 181 LEU A C 1
ATOM 1345 O O . LEU A 1 181 ? 7.761 27.628 -39.256 1.00 59.38 181 LEU A O 1
ATOM 1349 N N . ARG A 1 182 ? 8.252 27.775 -41.449 1.00 57.19 182 ARG A N 1
ATOM 1350 C CA . ARG A 1 182 ? 8.242 29.235 -41.500 1.00 57.19 182 ARG A CA 1
ATOM 1351 C C . ARG A 1 182 ? 6.781 29.657 -41.426 1.00 57.19 182 ARG A C 1
ATOM 1353 O O . ARG A 1 182 ? 6.089 29.673 -42.440 1.00 57.19 182 ARG A O 1
ATOM 1360 N N . LEU A 1 183 ? 6.302 29.907 -40.215 1.00 55.97 183 LEU A N 1
ATOM 1361 C CA . LEU A 1 183 ? 5.086 30.677 -40.021 1.00 55.97 183 LEU A CA 1
ATOM 1362 C C . LEU A 1 183 ? 5.389 32.120 -40.475 1.00 55.97 183 LEU A C 1
ATOM 1364 O O . LEU A 1 183 ? 6.459 32.627 -40.125 1.00 55.97 183 LEU A O 1
ATOM 1368 N N . PRO A 1 184 ? 4.532 32.713 -41.326 1.00 64.69 184 PRO A N 1
ATOM 1369 C CA . PRO A 1 184 ? 4.710 34.062 -41.861 1.00 64.69 184 PRO A CA 1
ATOM 1370 C C . PRO A 1 184 ? 4.612 35.149 -40.786 1.00 64.69 184 PRO A C 1
ATOM 1372 O O . PRO A 1 184 ? 3.921 34.921 -39.766 1.00 64.69 184 PRO A O 1
#

Radius of gyration: 32.85 Å; chains: 1; bounding box: 66×63×76 Å

Foldseek 3Di:
DDLVVLLVVLVPPPPPPDVVSVVCCVVDVVSVVSNVVVVVVCVVVVVVPPDPPPPVVVVVVVVVVVVVVPPPPDPVVVVVVPPPVVVVCVVCVPVCVVVVVVVVVVVVVVVVVVVVVVVPPPPPDPPVVVVVCVVPDPCVVVVVVVPPPPVVVVVVVVVVLVVQCPDCVHPVVVVVVVPPPPDD

Secondary structure (DSSP, 8-state):
--HHHHHHHTTS------HHHHHHHHH-HHHHHHHHHHHHHHHHHHHHS-PPPPHHHHHHHHHHHHHHTS-----HHHHHHT--HHHHHHH-HHHHHHHHHHHHHHHHHHHHHHHHHHHS------HHHHHHHHHTSTHHHHHGGGT--HHHHHHHHHHHHHHHHHSTTSHHHHHHHHT-----

pLDDT: mean 77.3, std 12.08, range [48.0, 97.75]